Protein AF-A0A081GK63-F1 (afdb_monomer)

pLDDT: mean 85.55, std 17.87, range [35.06, 98.94]

Structure (mmCIF, N/CA/C/O backbone):
data_AF-A0A081GK63-F1
#
_entry.id   AF-A0A081GK63-F1
#
loop_
_atom_site.group_PDB
_atom_site.id
_atom_site.type_symbol
_atom_site.label_atom_id
_atom_site.label_alt_id
_atom_site.label_comp_id
_atom_site.label_asym_id
_atom_site.label_entity_id
_atom_site.label_seq_id
_atom_site.pdbx_PDB_ins_code
_atom_site.Cartn_x
_atom_site.Cartn_y
_atom_site.Cartn_z
_atom_site.occupancy
_atom_site.B_iso_or_equiv
_atom_site.auth_seq_id
_atom_site.auth_comp_id
_atom_site.auth_asym_id
_atom_site.auth_atom_id
_atom_site.pdbx_PDB_model_num
ATOM 1 N N . MET A 1 1 ? -15.561 28.271 18.226 1.00 40.22 1 MET A N 1
ATOM 2 C CA . MET A 1 1 ? -14.781 27.250 18.952 1.00 40.22 1 MET A CA 1
ATOM 3 C C . MET A 1 1 ? -15.696 26.062 19.181 1.00 40.22 1 MET A C 1
ATOM 5 O O . MET A 1 1 ? -16.569 26.149 20.031 1.00 40.22 1 MET A O 1
ATOM 9 N N . ALA A 1 2 ? -15.571 25.014 18.372 1.00 35.06 2 ALA A N 1
ATOM 10 C CA . ALA A 1 2 ? -16.157 23.717 18.682 1.00 35.06 2 ALA A CA 1
ATOM 11 C C . ALA A 1 2 ? -14.970 22.804 18.982 1.00 35.06 2 ALA A C 1
ATOM 13 O O . ALA A 1 2 ? -14.111 22.622 18.121 1.00 35.06 2 ALA A O 1
ATOM 14 N N . SER A 1 3 ? -14.876 22.350 20.231 1.00 42.03 3 SER A N 1
ATOM 15 C CA . SER A 1 3 ? -14.011 21.239 20.622 1.00 42.03 3 SER A CA 1
ATOM 16 C C . SER A 1 3 ? -14.274 20.102 19.638 1.00 42.03 3 SER A C 1
ATOM 18 O O . SER A 1 3 ? -15.411 19.641 19.545 1.00 42.03 3 SER A O 1
ATOM 20 N N . SER A 1 4 ? -13.284 19.706 18.832 1.00 50.66 4 SER A N 1
ATOM 21 C CA . SER A 1 4 ? -13.388 18.443 18.108 1.00 50.66 4 SER A CA 1
ATOM 22 C C . SER A 1 4 ? -13.304 17.358 19.173 1.00 50.66 4 SER A C 1
ATOM 24 O O . SER A 1 4 ? -12.206 17.032 19.632 1.00 50.66 4 SER A O 1
ATOM 26 N N . ASP A 1 5 ? -14.454 16.873 19.632 1.00 60.22 5 ASP A N 1
ATOM 27 C CA . ASP A 1 5 ? -14.549 15.787 20.602 1.00 60.22 5 ASP A CA 1
ATOM 28 C C . ASP A 1 5 ? -14.001 14.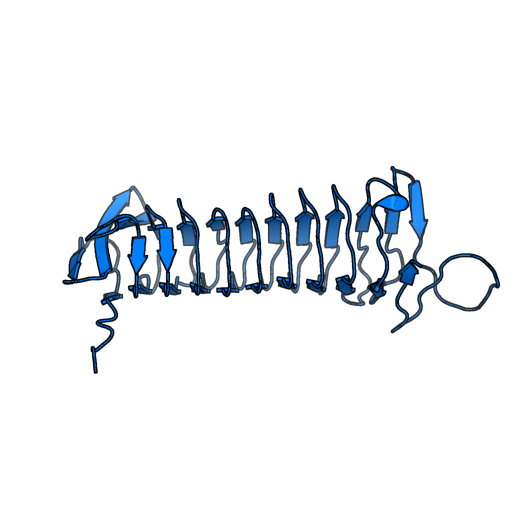510 19.957 1.00 60.22 5 ASP A C 1
ATOM 30 O O . ASP A 1 5 ? -14.730 13.682 19.416 1.00 60.22 5 ASP A O 1
ATOM 34 N N . THR A 1 6 ? -12.675 14.384 19.964 1.00 62.41 6 THR A N 1
ATOM 35 C CA . THR A 1 6 ? -11.974 13.210 19.468 1.00 62.41 6 THR A CA 1
ATOM 36 C C . THR A 1 6 ? -12.283 12.047 20.395 1.00 62.41 6 THR A C 1
ATOM 38 O O . THR A 1 6 ? -11.918 12.064 21.574 1.00 62.41 6 THR A O 1
ATOM 41 N N . LEU A 1 7 ? -12.914 11.008 19.861 1.00 66.88 7 LEU A N 1
ATOM 42 C CA . LEU A 1 7 ? -13.175 9.786 20.603 1.00 66.88 7 LEU A CA 1
ATOM 43 C C . LEU A 1 7 ? -11.871 8.996 20.731 1.00 66.88 7 LEU A C 1
ATOM 45 O O . LEU A 1 7 ? -11.428 8.382 19.768 1.00 66.88 7 LEU A O 1
ATOM 49 N N . SER A 1 8 ? -11.252 9.020 21.912 1.00 68.56 8 SER A N 1
ATOM 50 C CA . SER A 1 8 ? -10.076 8.194 22.213 1.00 68.56 8 SER A CA 1
ATOM 51 C C . SER A 1 8 ? -10.506 6.904 22.899 1.00 68.56 8 SER A C 1
ATOM 53 O O . SER A 1 8 ? -10.943 6.922 24.047 1.00 68.56 8 SER A O 1
ATOM 55 N N . ILE A 1 9 ? -10.382 5.786 22.192 1.00 71.69 9 ILE A N 1
ATOM 56 C CA . ILE A 1 9 ? -10.762 4.460 22.670 1.00 71.69 9 ILE A CA 1
ATOM 57 C C . ILE A 1 9 ? -9.495 3.661 22.901 1.00 71.69 9 ILE A C 1
ATOM 59 O O . ILE A 1 9 ? -8.726 3.399 21.975 1.00 71.69 9 ILE A O 1
ATOM 63 N N . PHE A 1 10 ? -9.318 3.242 24.147 1.00 66.38 10 PHE A N 1
ATOM 64 C CA . PHE A 1 10 ? -8.443 2.129 24.456 1.00 66.38 10 PHE A CA 1
ATOM 65 C C . PHE A 1 10 ? -9.271 0.851 24.367 1.00 66.38 10 PHE A C 1
ATOM 67 O O . PHE A 1 10 ? -10.216 0.665 25.140 1.00 66.38 10 PHE A O 1
ATOM 74 N N . VAL A 1 11 ? -8.956 0.011 23.387 1.00 66.19 11 VAL A N 1
ATOM 75 C CA . VAL A 1 11 ? -9.555 -1.314 23.275 1.00 66.19 11 VAL A CA 1
ATOM 76 C C . VAL A 1 11 ? -8.993 -2.143 24.436 1.00 66.19 11 VAL A C 1
ATOM 78 O O . VAL A 1 11 ? -7.775 -2.210 24.606 1.00 66.19 11 VAL A O 1
ATOM 81 N N . PRO A 1 12 ? -9.839 -2.709 25.311 1.00 62.78 12 PRO A N 1
ATOM 82 C CA . PRO A 1 12 ? -9.350 -3.411 26.484 1.00 62.78 12 PRO A CA 1
ATOM 83 C C . PRO A 1 12 ? -8.729 -4.747 26.065 1.00 62.78 12 PRO A C 1
ATOM 85 O O . PRO A 1 12 ? -9.073 -5.302 25.022 1.00 62.78 12 PRO A O 1
ATOM 88 N N . GLY A 1 13 ? -7.847 -5.283 26.910 1.00 58.56 13 GLY A N 1
ATOM 89 C CA . GLY A 1 13 ? -7.256 -6.603 26.696 1.00 58.56 13 GLY A CA 1
ATOM 90 C C . GLY A 1 13 ? -8.297 -7.721 26.566 1.00 58.56 13 GLY A C 1
ATOM 91 O O . GLY A 1 13 ? -9.486 -7.552 26.862 1.00 58.56 13 GLY A O 1
ATOM 92 N N . ILE A 1 14 ? -7.823 -8.888 26.130 1.00 56.53 14 ILE A N 1
ATOM 93 C CA . ILE A 1 14 ? -8.641 -10.079 25.879 1.00 56.53 14 ILE A CA 1
ATOM 94 C C . ILE A 1 14 ? -9.572 -10.355 27.079 1.00 56.53 14 ILE A C 1
ATOM 96 O O . ILE A 1 14 ? -9.112 -10.542 28.202 1.00 56.53 14 ILE A O 1
ATOM 100 N N . GLY A 1 15 ? -10.891 -10.387 26.834 1.00 49.50 15 GLY A N 1
ATOM 101 C CA . GLY A 1 15 ? -11.914 -10.704 27.845 1.00 49.50 15 GLY A CA 1
ATOM 102 C C . GLY A 1 15 ? -12.825 -9.551 28.289 1.00 49.50 15 GLY A C 1
ATOM 103 O O . GLY A 1 15 ? -13.663 -9.766 29.161 1.00 49.50 15 GLY A O 1
ATOM 104 N N . SER A 1 16 ? -12.717 -8.357 27.696 1.00 53.47 16 SER A N 1
ATOM 105 C CA . SER A 1 16 ? -13.562 -7.196 28.034 1.00 53.47 16 SER A CA 1
ATOM 106 C C . SER A 1 16 ? -14.306 -6.622 26.820 1.00 53.47 16 SER A C 1
ATOM 108 O O . SER A 1 16 ? -13.727 -6.434 25.750 1.00 53.47 16 SER A O 1
ATOM 110 N N . SER A 1 17 ? -15.595 -6.302 26.982 1.00 53.41 17 SER A N 1
ATOM 111 C CA . SER A 1 17 ? -16.394 -5.602 25.965 1.00 53.41 17 SER A CA 1
ATOM 112 C C . SER A 1 17 ? -16.516 -4.113 26.288 1.00 53.41 17 SER A C 1
ATOM 114 O O . SER A 1 17 ? -16.951 -3.772 27.388 1.00 53.41 17 SER A O 1
ATOM 116 N N . ILE A 1 18 ? -16.219 -3.227 25.335 1.00 61.41 18 ILE A N 1
ATOM 117 C CA . ILE A 1 18 ? -16.540 -1.796 25.450 1.00 61.41 18 ILE A CA 1
ATOM 118 C C . ILE A 1 18 ? -17.596 -1.437 24.410 1.00 61.41 18 ILE A C 1
ATOM 120 O O . ILE A 1 18 ? -17.472 -1.784 23.240 1.00 61.41 18 ILE A O 1
ATOM 124 N N . THR A 1 19 ? -18.632 -0.719 24.848 1.00 58.75 19 THR A N 1
ATOM 125 C CA . THR A 1 19 ? -19.486 0.083 23.968 1.00 58.75 19 THR A CA 1
ATOM 126 C C . THR A 1 19 ? -19.310 1.544 24.342 1.00 58.75 19 THR A C 1
ATOM 128 O O . THR A 1 19 ? -19.873 2.003 25.331 1.00 58.75 19 THR A O 1
ATOM 131 N N . GLN A 1 20 ? -18.508 2.274 23.570 1.00 62.00 20 GLN A N 1
ATOM 132 C CA . GLN A 1 20 ? -18.416 3.729 23.673 1.00 62.00 20 GLN A CA 1
ATOM 133 C C . GLN A 1 20 ? -19.193 4.357 22.522 1.00 62.00 20 GLN A C 1
ATOM 135 O O . GLN A 1 20 ? -19.106 3.903 21.383 1.00 62.00 20 GLN A O 1
ATOM 140 N N . THR A 1 21 ? -19.989 5.370 22.855 1.00 57.38 21 THR A N 1
ATOM 141 C CA . THR A 1 21 ? -20.793 6.162 21.922 1.00 57.38 21 THR A CA 1
ATOM 142 C C . THR A 1 21 ? -20.502 7.623 22.244 1.00 57.38 21 THR A C 1
ATOM 144 O O . THR A 1 21 ? -20.808 8.060 23.350 1.00 57.38 21 THR A O 1
ATOM 147 N N . THR A 1 22 ? -19.888 8.379 21.336 1.00 54.38 22 THR A N 1
ATOM 148 C CA . THR A 1 22 ? -19.729 9.835 21.522 1.00 54.38 22 THR A CA 1
ATOM 149 C C . THR A 1 22 ? -20.826 10.598 20.819 1.00 54.38 22 THR A C 1
ATOM 151 O O . THR A 1 22 ? -21.420 10.109 19.867 1.00 54.38 22 THR A O 1
ATOM 154 N N . THR A 1 23 ? -21.074 11.833 21.238 1.00 53.69 23 THR A N 1
ATOM 155 C CA . THR A 1 23 ? -22.107 12.718 20.683 1.00 53.69 23 THR A CA 1
ATOM 156 C C . THR A 1 23 ? -21.974 12.957 19.163 1.00 53.69 23 THR A C 1
ATOM 158 O O . THR A 1 23 ? -22.965 13.333 18.530 1.00 53.69 23 THR A O 1
ATOM 161 N N . SER A 1 24 ? -20.792 12.694 18.574 1.00 52.81 24 SER A N 1
ATOM 162 C CA . SER A 1 24 ? -20.455 12.924 17.157 1.00 52.81 24 SER A CA 1
ATOM 163 C C . SER A 1 24 ? -19.737 11.787 16.394 1.00 52.81 24 SER A C 1
ATOM 165 O O . SER A 1 24 ? -19.794 11.820 15.172 1.00 52.81 24 SER A O 1
ATOM 167 N N . GLY A 1 25 ? -19.071 10.802 17.018 1.00 57.69 25 GLY A N 1
ATOM 168 C CA . GLY A 1 25 ? -17.945 10.124 16.333 1.00 57.69 25 GLY A CA 1
ATOM 169 C C . GLY A 1 25 ? -18.141 8.678 15.874 1.00 57.69 25 GLY A C 1
ATOM 170 O O . GLY A 1 25 ? -17.989 8.379 14.693 1.00 57.69 25 GLY A O 1
ATOM 171 N N . ALA A 1 26 ? -18.462 7.752 16.779 1.00 64.06 26 ALA A N 1
ATOM 172 C CA . ALA A 1 26 ? -18.641 6.342 16.427 1.00 64.06 26 ALA A CA 1
ATOM 173 C C . ALA A 1 26 ? -19.264 5.528 17.563 1.00 64.06 26 ALA A C 1
ATOM 175 O O . ALA A 1 26 ? -19.123 5.887 18.733 1.00 64.06 26 ALA A O 1
ATOM 176 N N . LYS A 1 27 ? -19.893 4.401 17.219 1.00 73.31 27 LYS A N 1
ATOM 177 C CA . LYS A 1 27 ? -20.165 3.302 18.152 1.00 73.31 27 LYS A CA 1
ATOM 178 C C . LYS A 1 27 ? -19.105 2.228 17.958 1.00 73.31 27 LYS A C 1
ATOM 180 O O . LYS A 1 27 ? -18.970 1.709 16.854 1.00 73.31 27 LYS A O 1
ATOM 185 N N . VAL A 1 28 ? -18.404 1.859 19.025 1.00 75.44 28 VAL A N 1
ATOM 186 C CA . VAL A 1 28 ? -17.416 0.772 18.985 1.00 75.44 28 VAL A CA 1
ATOM 187 C C . VAL A 1 28 ? -17.909 -0.436 19.752 1.00 75.44 28 VAL A C 1
ATOM 189 O O . VAL A 1 28 ? -18.498 -0.280 20.813 1.00 75.44 28 VAL A O 1
ATOM 192 N N . THR A 1 29 ? -17.701 -1.629 19.206 1.00 73.31 29 THR A N 1
ATOM 193 C CA . THR A 1 29 ? -18.035 -2.901 19.852 1.00 73.31 29 THR A CA 1
ATOM 194 C C . THR A 1 29 ? -16.865 -3.859 19.735 1.00 73.31 29 THR A C 1
ATOM 196 O O . THR A 1 29 ? -16.352 -4.038 18.631 1.00 73.31 29 THR A O 1
ATOM 199 N N . THR A 1 30 ? -16.493 -4.508 20.836 1.00 73.44 30 THR A N 1
ATOM 200 C CA . THR A 1 30 ? -15.443 -5.531 20.866 1.00 73.44 30 THR A CA 1
ATOM 201 C C . THR A 1 30 ? -16.042 -6.905 21.169 1.00 73.44 30 THR A C 1
ATOM 203 O O . THR A 1 30 ? -16.858 -7.045 22.082 1.00 73.44 30 THR A O 1
ATOM 206 N N . VAL A 1 31 ? -15.674 -7.924 20.389 1.00 69.31 31 VAL A N 1
ATOM 207 C CA . VAL A 1 31 ? -16.145 -9.310 20.547 1.00 69.31 31 VAL A CA 1
ATOM 208 C C . VAL A 1 31 ? -14.963 -10.272 20.419 1.00 69.31 31 VAL A C 1
ATOM 210 O O . VAL A 1 31 ? -14.141 -10.149 19.510 1.00 69.31 31 VAL A O 1
ATOM 213 N N . LYS A 1 32 ? -14.881 -11.258 21.318 1.00 67.75 32 LYS A N 1
ATOM 214 C CA . LYS A 1 32 ? -13.921 -12.364 21.202 1.00 67.75 32 LYS A CA 1
ATOM 215 C C . LYS A 1 32 ? -14.391 -13.355 20.135 1.00 67.75 32 LYS A C 1
ATOM 217 O O . LYS A 1 32 ? -15.531 -13.812 20.193 1.00 67.75 32 LYS A O 1
ATOM 222 N N . ALA A 1 33 ? -13.492 -13.758 19.240 1.00 59.16 33 ALA A N 1
ATOM 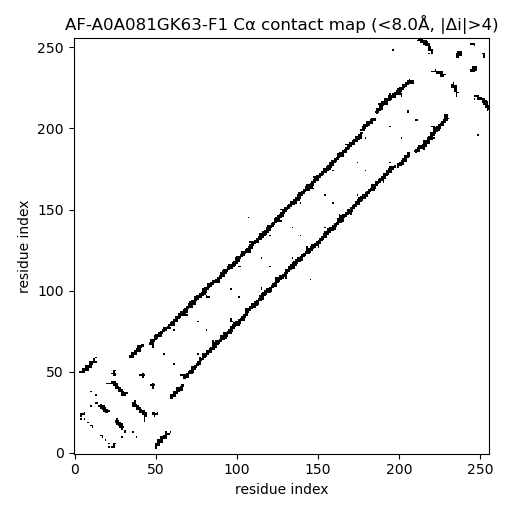223 C CA . ALA A 1 33 ? -13.657 -14.965 18.433 1.00 59.16 33 ALA A CA 1
ATOM 224 C C . ALA A 1 33 ? -12.331 -15.743 18.426 1.00 59.16 33 ALA A C 1
ATOM 226 O O . ALA A 1 33 ? -11.403 -15.376 17.713 1.00 59.16 33 ALA A O 1
ATOM 227 N N . GLY A 1 34 ? -12.227 -16.790 19.252 1.00 66.75 34 GLY A N 1
ATOM 228 C CA . GLY A 1 34 ? -10.959 -17.505 19.455 1.00 66.75 34 GLY A CA 1
ATOM 229 C C . GLY A 1 34 ? -9.909 -16.613 20.123 1.00 66.75 34 GLY A C 1
ATOM 230 O O . GLY A 1 34 ? -10.233 -15.926 21.092 1.00 66.75 34 GLY A O 1
ATOM 231 N N . ASP A 1 35 ? -8.690 -16.604 19.591 1.00 70.69 35 ASP A N 1
ATOM 232 C CA . ASP A 1 35 ? -7.564 -15.818 20.119 1.00 70.69 35 ASP A CA 1
ATOM 233 C C . ASP A 1 35 ? -7.485 -14.393 19.541 1.00 70.69 35 ASP A C 1
ATOM 235 O O . ASP A 1 35 ? -6.609 -13.623 19.918 1.00 70.69 35 ASP A O 1
ATOM 239 N N . VAL A 1 36 ? -8.437 -14.013 18.678 1.00 81.44 36 VAL A N 1
ATOM 240 C CA . VAL A 1 36 ? -8.468 -12.707 18.003 1.00 81.44 36 VAL A CA 1
ATOM 241 C C . VAL A 1 36 ? -9.494 -11.772 18.645 1.00 81.44 36 VAL A C 1
ATOM 243 O O . VAL A 1 36 ? -10.669 -12.127 18.841 1.00 81.44 36 VAL A O 1
ATOM 246 N N . LEU A 1 37 ? -9.075 -10.535 18.912 1.00 84.19 37 LEU A N 1
ATOM 247 C CA . LEU A 1 37 ? -9.952 -9.462 19.367 1.00 84.19 37 LEU A CA 1
ATOM 248 C C . LEU A 1 37 ? -10.599 -8.748 18.178 1.00 84.19 37 LEU A C 1
ATOM 250 O O . LEU A 1 37 ? -9.918 -8.108 17.384 1.00 84.19 37 LEU A O 1
ATOM 254 N N . ASN A 1 38 ? -11.925 -8.841 18.050 1.00 87.81 38 ASN A N 1
ATOM 255 C CA . ASN A 1 38 ? -12.644 -8.200 16.951 1.00 87.81 38 ASN A CA 1
ATOM 256 C C . ASN A 1 38 ? -13.243 -6.876 17.411 1.00 87.81 38 ASN A C 1
ATOM 258 O O . ASN A 1 38 ? -14.177 -6.880 18.213 1.00 87.81 38 ASN A O 1
ATOM 262 N N . THR A 1 39 ? -12.780 -5.767 16.850 1.00 89.25 39 THR A N 1
ATOM 263 C CA . THR A 1 39 ? -13.331 -4.433 17.073 1.00 89.25 39 THR A CA 1
ATOM 264 C C . THR A 1 39 ? -14.117 -3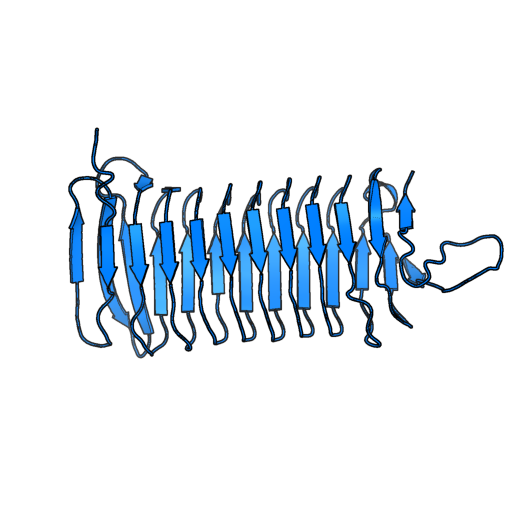.989 15.842 1.00 89.25 39 THR A C 1
ATOM 266 O O . THR A 1 39 ? -13.647 -4.055 14.710 1.00 89.25 39 THR A O 1
ATOM 269 N N . ARG A 1 40 ? -15.347 -3.515 16.029 1.00 89.44 40 ARG A N 1
ATOM 270 C CA . ARG A 1 40 ? -16.129 -2.877 14.961 1.00 89.44 40 ARG A CA 1
ATOM 271 C C . ARG A 1 40 ? -16.477 -1.460 15.352 1.00 89.44 40 ARG A C 1
ATOM 273 O O . ARG A 1 40 ? -16.932 -1.234 16.468 1.00 89.44 40 ARG A O 1
ATOM 280 N N . VAL A 1 41 ? -16.285 -0.538 14.419 1.00 89.38 41 VAL A N 1
ATOM 281 C CA . VAL A 1 41 ? -16.555 0.890 14.557 1.00 89.38 41 VAL A CA 1
ATOM 282 C C . VAL A 1 41 ? -17.661 1.246 13.570 1.00 89.38 41 VAL A C 1
ATOM 284 O O . VAL A 1 41 ? -17.529 0.991 12.376 1.00 89.38 41 VAL A O 1
ATOM 287 N N . PHE A 1 42 ? -18.761 1.803 14.062 1.00 86.69 42 PHE A N 1
ATOM 288 C CA . PHE A 1 42 ? -19.931 2.185 13.272 1.00 86.69 42 PHE A CA 1
ATOM 289 C C . PHE A 1 42 ? -20.146 3.699 13.330 1.00 86.69 42 PHE A C 1
ATOM 291 O O . PHE A 1 42 ? -19.881 4.294 14.378 1.00 86.69 42 PHE A O 1
ATOM 298 N N . PRO A 1 43 ? -20.686 4.328 12.273 1.00 82.44 43 PRO A N 1
ATOM 299 C CA . PRO A 1 43 ? -21.095 5.727 12.331 1.00 82.44 43 PRO A CA 1
ATOM 300 C C . PRO A 1 43 ? -22.191 5.908 13.392 1.00 82.44 43 PRO A C 1
ATOM 302 O O . PRO A 1 43 ? -23.136 5.123 13.461 1.00 82.44 43 PRO A O 1
ATOM 305 N N . ASN A 1 44 ? -22.069 6.935 14.241 1.00 66.12 44 ASN A N 1
ATOM 306 C CA . ASN A 1 44 ? -23.071 7.205 15.280 1.00 66.12 44 ASN A CA 1
ATOM 307 C C . ASN A 1 44 ? -24.220 8.111 14.784 1.00 66.12 44 ASN A C 1
ATOM 309 O O . ASN A 1 44 ? -25.344 8.020 15.276 1.00 66.12 44 ASN A O 1
ATOM 313 N N . ARG A 1 45 ? -23.958 8.982 13.796 1.00 62.50 45 ARG A N 1
ATOM 314 C CA . ARG A 1 45 ? -24.954 9.824 13.106 1.00 62.50 45 ARG A CA 1
ATOM 315 C C . ARG A 1 45 ? -24.540 10.034 11.645 1.00 62.50 45 ARG A C 1
ATOM 317 O O . ARG A 1 45 ? -23.402 10.395 11.382 1.00 62.50 45 ARG A O 1
ATOM 324 N N . GLY A 1 46 ? -25.465 9.852 10.701 1.00 67.12 46 GLY A N 1
ATOM 325 C CA . GLY A 1 46 ? -25.166 9.949 9.265 1.00 67.12 46 GLY A CA 1
ATOM 326 C C . GLY A 1 46 ? -24.511 8.680 8.704 1.00 67.12 46 GLY A C 1
ATOM 327 O O . GLY A 1 46 ? -24.824 7.581 9.154 1.00 67.12 46 GLY A O 1
ATOM 328 N N . ARG A 1 47 ? -23.642 8.833 7.692 1.00 70.38 47 ARG A N 1
ATOM 329 C CA . ARG A 1 47 ? -22.957 7.712 7.010 1.00 70.38 47 ARG A CA 1
ATOM 330 C C . ARG A 1 47 ? -21.470 7.568 7.356 1.00 70.38 47 ARG A C 1
ATOM 332 O O . ARG A 1 47 ? -20.889 6.547 7.003 1.00 70.38 47 ARG A O 1
ATOM 339 N N . SER A 1 48 ? -20.875 8.547 8.039 1.00 84.88 48 SER A N 1
ATOM 340 C CA . SER A 1 48 ? -19.422 8.626 8.226 1.00 84.88 48 SER A CA 1
ATOM 341 C C . SER A 1 48 ? -18.997 8.471 9.689 1.00 84.88 48 SER A C 1
ATOM 343 O O . SER A 1 48 ? -19.690 8.907 10.607 1.00 84.88 48 SER A O 1
ATOM 345 N N . ILE A 1 49 ? -17.855 7.823 9.887 1.00 88.62 49 ILE A N 1
ATOM 346 C CA . ILE A 1 49 ? -17.108 7.678 11.132 1.00 88.62 49 ILE A CA 1
ATOM 347 C C . ILE A 1 49 ? -16.083 8.810 11.155 1.00 88.62 49 ILE A C 1
ATOM 349 O O . ILE A 1 49 ? -15.216 8.869 10.282 1.00 88.62 49 ILE A O 1
ATOM 353 N N . GLU A 1 50 ? -16.171 9.707 12.135 1.00 87.75 50 GLU A N 1
ATOM 354 C CA . GLU A 1 50 ? -15.301 10.886 12.204 1.00 87.75 50 GLU A CA 1
ATOM 355 C C . GLU A 1 50 ? -14.585 10.994 13.555 1.00 87.75 50 GLU A C 1
ATOM 357 O O . GLU A 1 50 ? -15.149 10.664 14.599 1.00 87.75 50 GLU A O 1
ATOM 362 N N . ASP A 1 51 ? -13.338 11.474 13.523 1.00 86.31 51 ASP A N 1
ATOM 363 C CA . ASP A 1 51 ? -12.555 11.879 14.700 1.00 86.31 51 ASP A CA 1
ATOM 364 C C . ASP A 1 51 ? -12.373 10.765 15.754 1.00 86.31 51 ASP A C 1
ATOM 366 O O . ASP A 1 51 ? -12.526 10.979 16.962 1.00 86.31 51 ASP A O 1
ATOM 370 N N . VAL A 1 52 ? -12.020 9.555 15.303 1.00 86.81 52 VAL A N 1
ATOM 371 C CA . VAL A 1 52 ? -11.755 8.401 16.179 1.00 86.81 52 VAL A CA 1
ATOM 372 C C . VAL A 1 52 ? -10.258 8.161 16.316 1.00 86.81 52 VAL A C 1
ATOM 374 O O . VAL A 1 52 ? -9.548 7.999 15.328 1.00 86.81 52 VAL A O 1
ATOM 377 N N . LYS A 1 53 ? -9.783 8.055 17.555 1.00 90.00 53 LYS A N 1
ATOM 378 C CA . LYS A 1 53 ? -8.479 7.490 17.903 1.00 90.00 53 LYS A CA 1
ATOM 379 C C . LYS A 1 53 ? -8.701 6.136 18.557 1.00 90.00 53 LYS A C 1
ATOM 381 O O . LYS A 1 53 ? -9.304 6.061 19.623 1.00 90.00 53 LYS A O 1
ATOM 386 N N . LEU A 1 54 ? -8.208 5.079 17.935 1.00 90.19 54 LEU A N 1
ATOM 387 C CA . LEU A 1 54 ? -8.314 3.714 18.423 1.00 90.19 54 LEU A CA 1
ATOM 388 C C . LEU A 1 54 ? -6.910 3.175 18.673 1.00 90.19 54 LEU A C 1
ATOM 390 O O . LEU A 1 54 ? -6.053 3.232 17.791 1.00 90.19 54 LEU A O 1
ATOM 394 N N . LYS A 1 55 ? -6.680 2.676 19.887 1.00 90.94 55 LYS A N 1
ATOM 395 C CA . LYS A 1 55 ? -5.459 1.963 20.252 1.00 90.94 55 LYS A CA 1
ATOM 396 C C . LYS A 1 55 ? -5.810 0.551 20.707 1.00 90.94 55 LYS A C 1
ATOM 398 O O . LYS A 1 55 ? -6.603 0.401 21.640 1.00 90.94 55 LYS A O 1
ATOM 403 N N . GLU A 1 56 ? -5.216 -0.435 20.051 1.00 90.19 56 GLU A N 1
ATOM 404 C CA . GLU A 1 56 ? -5.345 -1.848 20.392 1.00 90.19 56 GLU A CA 1
ATOM 405 C C . GLU A 1 56 ? -4.639 -2.187 21.721 1.00 90.19 56 GLU A C 1
ATOM 407 O O . GLU A 1 56 ? -3.806 -1.404 22.209 1.00 90.19 56 GLU A O 1
ATOM 412 N N . PRO A 1 57 ? -4.960 -3.339 22.342 1.00 87.50 57 PRO A N 1
ATOM 413 C CA . PRO A 1 57 ? -4.265 -3.814 23.534 1.00 87.50 57 PRO A CA 1
ATOM 414 C C . PRO A 1 57 ? -2.775 -4.018 23.274 1.00 87.50 57 PRO A C 1
ATOM 416 O O . PRO A 1 57 ? -2.352 -4.168 22.138 1.00 87.50 57 PRO A O 1
ATOM 419 N N . SER A 1 58 ? -1.968 -4.101 24.332 1.00 88.75 58 SER A N 1
ATOM 420 C CA . SER A 1 58 ? -0.513 -4.265 24.202 1.00 88.75 58 SER A CA 1
ATOM 421 C C . SER A 1 58 ? -0.065 -5.551 23.501 1.00 88.75 58 SER A C 1
ATOM 423 O O . SER A 1 58 ? 1.083 -5.610 23.077 1.00 88.75 58 SER A O 1
ATOM 425 N N . SER A 1 59 ? -0.927 -6.565 23.434 1.00 89.31 59 SER A N 1
ATOM 426 C CA . SER A 1 59 ? -0.651 -7.848 22.792 1.00 89.31 59 SER A CA 1
ATOM 427 C C . SER A 1 59 ? -1.942 -8.563 22.381 1.00 89.31 59 SER A C 1
ATOM 429 O O . SER A 1 59 ? -3.033 -8.214 22.848 1.00 89.31 59 SER A O 1
ATOM 431 N N . GLY A 1 60 ? -1.786 -9.612 21.581 1.00 90.19 60 GLY A N 1
ATOM 432 C CA . GLY A 1 60 ? -2.830 -10.446 21.007 1.00 90.19 60 GLY A CA 1
ATOM 433 C C . GLY A 1 60 ? -3.281 -9.953 19.637 1.00 90.19 60 GLY A C 1
ATOM 434 O O . GLY A 1 60 ? -3.417 -8.751 19.414 1.00 90.19 60 GLY A O 1
ATOM 435 N N . ASP A 1 61 ? -3.572 -10.899 18.749 1.00 93.12 61 ASP A N 1
ATOM 436 C CA . ASP A 1 61 ? -4.044 -10.609 17.400 1.00 93.12 61 ASP A CA 1
ATOM 437 C C . ASP A 1 61 ? -5.347 -9.801 17.410 1.00 93.12 61 ASP A C 1
ATOM 439 O O . ASP A 1 61 ? -6.278 -10.060 18.189 1.00 93.12 61 ASP A O 1
ATOM 443 N N . THR A 1 62 ? -5.458 -8.850 16.484 1.00 93.81 62 THR A N 1
ATOM 444 C CA . THR A 1 62 ? -6.620 -7.960 16.396 1.00 93.81 62 THR A CA 1
ATOM 445 C C . THR A 1 62 ? -7.244 -7.946 15.010 1.00 93.81 62 THR A C 1
ATOM 447 O O . THR A 1 62 ? -6.608 -8.173 13.979 1.00 93.81 62 THR A O 1
ATOM 450 N N . ARG A 1 63 ? -8.547 -7.672 14.974 1.00 94.94 63 ARG A N 1
ATOM 451 C CA . ARG A 1 63 ? -9.290 -7.406 13.749 1.00 94.94 63 ARG A CA 1
ATOM 452 C C . ARG A 1 63 ? -10.209 -6.220 13.959 1.00 94.94 63 ARG A C 1
ATOM 454 O O . ARG A 1 63 ? -11.231 -6.344 14.628 1.00 94.94 63 ARG A O 1
ATOM 461 N N . THR A 1 64 ? -9.908 -5.118 13.295 1.00 95.12 64 THR A N 1
ATOM 462 C CA . THR A 1 64 ? -10.641 -3.867 13.435 1.00 95.12 64 THR A CA 1
ATOM 463 C C . THR A 1 64 ? -11.301 -3.462 12.129 1.00 95.12 64 THR A C 1
ATOM 465 O O . THR A 1 64 ? -10.658 -3.329 11.093 1.00 95.12 64 THR A O 1
ATOM 468 N N . THR A 1 65 ? -12.621 -3.277 12.159 1.00 95.62 65 THR A N 1
ATOM 469 C CA . THR A 1 65 ? -13.420 -2.902 10.986 1.00 95.62 65 THR A CA 1
ATOM 470 C C . THR A 1 65 ? -14.141 -1.580 11.211 1.00 95.62 65 THR A C 1
ATOM 472 O O . THR A 1 65 ? -15.031 -1.484 12.058 1.00 95.62 65 THR A O 1
ATOM 475 N N . PHE A 1 66 ? -13.818 -0.584 10.394 1.00 94.69 66 PHE A N 1
ATOM 476 C CA . PHE A 1 66 ? -14.535 0.680 10.276 1.00 94.69 66 PHE A CA 1
ATOM 477 C C . PHE A 1 66 ? -15.638 0.529 9.225 1.00 94.69 66 PHE A C 1
ATOM 479 O O . PHE A 1 66 ? -15.377 0.452 8.026 1.00 94.69 66 PHE A O 1
ATOM 486 N N . SER A 1 67 ? -16.878 0.415 9.701 1.00 93.62 67 SER A N 1
ATOM 487 C CA . SER A 1 67 ? -18.063 0.052 8.916 1.00 93.62 67 SER A CA 1
ATOM 488 C C . SER A 1 67 ? -18.773 1.289 8.347 1.00 93.62 67 SER A C 1
ATOM 490 O O . SER A 1 67 ? -19.904 1.592 8.732 1.00 93.62 67 SER A O 1
ATOM 492 N N . GLY A 1 68 ? -18.089 2.030 7.474 1.00 92.19 68 GLY A N 1
ATOM 493 C CA . GLY A 1 68 ? -18.589 3.241 6.816 1.00 92.19 68 GLY A CA 1
ATOM 494 C C . GLY A 1 68 ? -17.462 4.143 6.312 1.00 92.19 68 GLY A C 1
ATOM 495 O O . GLY A 1 68 ? -16.282 3.858 6.543 1.00 92.19 68 GLY A O 1
ATOM 496 N N . ASP A 1 69 ? -17.830 5.243 5.653 1.00 93.56 69 ASP A N 1
ATOM 497 C CA . ASP A 1 69 ? -16.866 6.275 5.251 1.00 93.56 69 ASP A CA 1
ATOM 498 C C . ASP A 1 69 ? -16.135 6.785 6.493 1.00 93.56 69 ASP A C 1
ATOM 500 O O . ASP A 1 69 ? -16.757 7.051 7.516 1.00 93.56 69 ASP A O 1
ATOM 504 N N . SER A 1 70 ? -14.819 6.904 6.436 1.00 94.44 70 SER A N 1
ATOM 505 C CA . SER A 1 70 ? -13.969 7.146 7.596 1.00 94.44 70 SER A CA 1
ATOM 506 C C . SER A 1 70 ? -13.131 8.397 7.400 1.00 94.44 70 SER A C 1
ATOM 508 O O . SER A 1 70 ? -12.448 8.548 6.388 1.00 94.44 70 SER A O 1
ATOM 510 N N . LYS A 1 71 ? -13.154 9.305 8.375 1.00 93.81 71 LYS A N 1
ATOM 511 C CA . LYS A 1 71 ? -12.462 10.590 8.286 1.00 93.81 71 LYS A CA 1
ATOM 512 C C . LYS A 1 71 ? -11.785 10.962 9.597 1.00 93.81 71 LYS A C 1
ATOM 514 O O . LYS A 1 71 ? -12.407 10.904 10.648 1.00 93.81 71 LYS A O 1
ATOM 519 N N . ASN A 1 72 ? -10.535 11.419 9.533 1.00 93.62 72 ASN A N 1
ATOM 520 C CA . ASN A 1 72 ? -9.764 11.816 10.721 1.00 93.62 72 ASN A CA 1
ATOM 521 C C . ASN A 1 72 ? -9.609 10.657 11.723 1.00 93.62 72 ASN A C 1
ATOM 523 O O . ASN A 1 72 ? -9.851 10.811 12.922 1.00 93.62 72 ASN A O 1
ATOM 527 N N . ILE A 1 73 ? -9.234 9.479 11.225 1.00 93.81 73 ILE A N 1
ATOM 528 C CA . ILE A 1 73 ? -9.032 8.300 12.068 1.00 93.81 73 ILE A CA 1
ATOM 529 C C . ILE A 1 73 ? -7.560 8.169 12.430 1.00 93.81 73 ILE A C 1
ATOM 531 O O . ILE A 1 73 ? -6.694 8.231 11.562 1.00 93.81 73 ILE A O 1
ATOM 535 N N . THR A 1 74 ? -7.268 7.927 13.703 1.00 96.00 74 THR A N 1
ATOM 536 C CA . THR A 1 74 ? -5.982 7.378 14.136 1.00 96.00 74 THR A CA 1
ATOM 537 C C . THR A 1 74 ? -6.189 5.943 14.590 1.00 96.00 74 THR A C 1
ATOM 539 O O . THR A 1 74 ? -6.984 5.700 15.495 1.00 96.00 74 THR A O 1
ATOM 542 N N . TYR A 1 75 ? -5.468 5.006 13.993 1.00 97.12 75 TYR A N 1
ATOM 543 C CA . TYR A 1 75 ? -5.417 3.614 14.418 1.00 97.12 75 TYR A CA 1
ATOM 544 C C . TYR A 1 75 ? -3.991 3.269 14.843 1.00 97.12 75 TYR A C 1
ATOM 546 O O . TYR A 1 75 ? -3.050 3.515 14.087 1.00 97.12 75 TYR A O 1
ATOM 554 N N . THR A 1 76 ? -3.850 2.686 16.029 1.00 97.25 76 THR A N 1
ATOM 555 C CA . THR A 1 76 ? -2.583 2.173 16.555 1.00 97.25 76 THR A CA 1
ATOM 556 C C . THR A 1 76 ? -2.788 0.726 16.990 1.00 97.25 76 THR A C 1
ATOM 558 O O . THR A 1 76 ? -3.456 0.489 17.997 1.00 97.25 76 THR A O 1
ATOM 561 N N . GLY A 1 77 ? -2.229 -0.2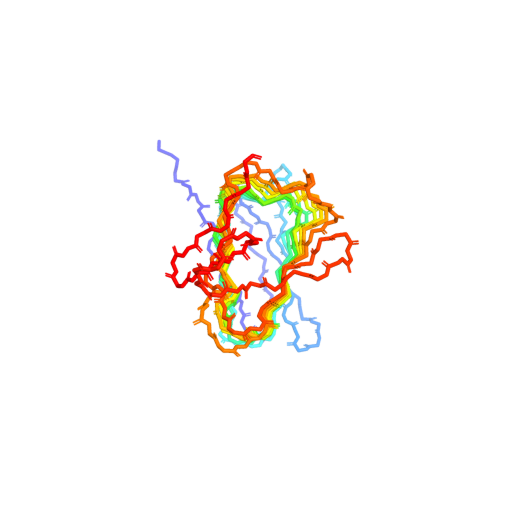15 16.237 1.00 96.31 77 GLY A N 1
ATOM 562 C CA . GLY A 1 77 ? -2.194 -1.632 16.577 1.00 96.31 77 GLY A CA 1
ATOM 563 C C . GLY A 1 77 ? -1.085 -1.967 17.576 1.00 96.31 77 GLY A C 1
ATOM 564 O O . GLY A 1 77 ? -0.556 -1.085 18.268 1.00 96.31 77 GLY A O 1
ATOM 565 N N . ASN A 1 78 ? -0.773 -3.255 17.680 1.00 95.31 78 ASN A N 1
ATOM 566 C CA . ASN A 1 78 ? 0.216 -3.801 18.605 1.00 95.31 78 ASN A CA 1
ATOM 567 C C . ASN A 1 78 ? 1.323 -4.567 17.863 1.00 95.31 78 ASN A C 1
ATOM 569 O O . ASN A 1 78 ? 1.500 -4.378 16.670 1.00 95.31 78 ASN A O 1
ATOM 573 N N . ALA A 1 79 ? 2.142 -5.339 18.579 1.00 96.62 79 ALA A N 1
ATOM 574 C CA . ALA A 1 79 ? 3.273 -6.060 17.985 1.00 96.62 79 ALA A CA 1
ATOM 575 C C . ALA A 1 79 ? 2.925 -7.486 17.508 1.00 96.62 79 ALA A C 1
ATOM 577 O O . ALA A 1 79 ? 3.829 -8.243 17.159 1.00 96.62 79 ALA A O 1
ATOM 578 N N . ASP A 1 80 ? 1.644 -7.853 17.553 1.00 95.81 80 ASP A N 1
ATOM 579 C CA . ASP A 1 80 ? 1.110 -9.123 17.064 1.00 95.81 80 ASP A CA 1
ATOM 580 C C . ASP A 1 80 ? 0.331 -8.894 15.761 1.00 95.81 80 ASP A C 1
ATOM 582 O O . ASP A 1 80 ? 0.297 -7.790 15.232 1.00 95.81 80 ASP A O 1
ATOM 586 N N . LYS A 1 81 ? -0.330 -9.919 15.218 1.00 97.06 81 LYS A N 1
ATOM 587 C CA . LYS A 1 81 ? -0.991 -9.792 13.918 1.00 97.06 81 LYS A CA 1
ATOM 588 C C . LYS A 1 81 ? -2.261 -8.942 13.995 1.00 97.06 81 LYS A C 1
ATOM 590 O O . LYS A 1 81 ? -3.265 -9.334 14.594 1.00 97.06 81 LYS A O 1
ATOM 595 N N . ASN A 1 82 ? -2.279 -7.826 13.276 1.00 97.56 82 ASN A N 1
ATOM 596 C CA . ASN A 1 82 ? -3.417 -6.919 13.190 1.00 97.56 82 ASN A CA 1
ATOM 597 C C . ASN A 1 82 ? -4.048 -6.945 11.798 1.00 97.56 82 ASN A C 1
ATOM 599 O O . ASN A 1 82 ? -3.385 -6.887 10.768 1.00 97.56 82 ASN A O 1
ATOM 603 N N . THR A 1 83 ? -5.377 -6.973 11.742 1.00 98.00 83 THR A N 1
ATOM 604 C CA . THR A 1 83 ? -6.137 -6.745 10.509 1.00 98.00 83 THR A CA 1
ATOM 605 C C . THR A 1 83 ? -6.971 -5.483 10.643 1.00 98.00 83 THR A C 1
ATOM 607 O O . THR A 1 83 ? -7.842 -5.416 11.504 1.00 98.00 83 THR A O 1
ATOM 610 N N . VAL A 1 84 ? -6.784 -4.514 9.751 1.00 98.38 84 VAL A N 1
ATOM 611 C CA . VAL A 1 84 ? -7.570 -3.276 9.700 1.00 98.38 84 VAL A CA 1
ATOM 612 C C . VAL A 1 84 ? -8.364 -3.228 8.404 1.00 98.38 84 VAL A C 1
ATOM 614 O O . VAL A 1 84 ? -7.842 -3.479 7.321 1.00 98.38 84 VAL A O 1
ATOM 617 N N . THR A 1 85 ? -9.655 -2.921 8.496 1.00 98.56 85 THR A N 1
ATOM 618 C CA . THR A 1 85 ? -10.544 -2.837 7.335 1.00 98.56 85 THR A CA 1
ATOM 619 C C . THR A 1 85 ? -11.359 -1.552 7.353 1.00 98.56 85 THR A C 1
ATOM 621 O O . THR A 1 85 ? -12.092 -1.305 8.310 1.00 98.56 85 THR A O 1
ATOM 624 N N . PHE A 1 86 ? -11.290 -0.775 6.273 1.00 97.88 86 PHE A N 1
ATOM 625 C CA . PHE A 1 86 ? -12.152 0.379 6.013 1.00 97.88 86 PHE A CA 1
ATOM 626 C C . PHE A 1 86 ? -13.141 0.030 4.902 1.00 97.88 86 PHE A C 1
ATOM 628 O O . PHE A 1 86 ? -12.755 -0.130 3.746 1.00 97.88 86 PHE A O 1
ATOM 635 N N . THR A 1 87 ? -14.421 -0.126 5.247 1.00 96.50 87 THR A N 1
ATOM 636 C CA . THR A 1 87 ? -15.435 -0.608 4.290 1.00 96.50 87 THR A CA 1
ATOM 637 C C . THR A 1 87 ? -16.037 0.487 3.416 1.00 96.50 87 THR A C 1
ATOM 639 O O . THR A 1 87 ? -16.763 0.157 2.484 1.00 96.50 87 THR A O 1
ATOM 642 N N . GLY A 1 88 ? -15.791 1.760 3.729 1.00 95.94 88 GLY A N 1
ATOM 643 C CA . GLY A 1 88 ? -16.130 2.914 2.892 1.00 95.94 88 GLY A CA 1
ATOM 644 C C . GLY A 1 88 ? -14.885 3.733 2.563 1.00 95.94 88 GLY A C 1
ATOM 645 O O . GLY A 1 88 ? -13.765 3.288 2.838 1.00 95.94 88 GLY A O 1
ATOM 646 N N . ASP A 1 89 ? -15.088 4.926 2.010 1.00 96.81 89 ASP A N 1
ATOM 647 C CA . ASP A 1 89 ? -13.985 5.810 1.629 1.00 96.81 89 ASP A CA 1
ATOM 648 C C . ASP A 1 89 ? -13.257 6.325 2.869 1.00 96.81 89 ASP A C 1
ATOM 650 O O . ASP A 1 89 ? -13.864 6.724 3.863 1.00 96.81 89 ASP A O 1
ATOM 654 N N . ALA A 1 90 ? -11.935 6.349 2.805 1.00 97.31 90 ALA A N 1
ATOM 655 C CA . ALA A 1 90 ? -11.045 6.687 3.898 1.00 97.31 90 ALA A CA 1
ATOM 656 C C . ALA A 1 90 ? -10.302 7.997 3.617 1.00 97.31 90 ALA A C 1
ATOM 658 O O . ALA A 1 90 ? -9.633 8.172 2.598 1.00 97.31 90 ALA A O 1
ATOM 659 N N . LYS A 1 91 ? -10.372 8.947 4.549 1.00 97.88 91 LYS A N 1
ATOM 660 C CA . LYS A 1 91 ? -9.737 10.256 4.400 1.00 97.88 91 LYS A CA 1
ATOM 661 C C . LYS A 1 91 ? -9.038 10.709 5.668 1.00 97.88 91 LYS A C 1
ATOM 663 O O . LYS A 1 91 ? -9.612 10.669 6.751 1.00 97.88 91 LYS A O 1
ATOM 668 N N . ASN A 1 92 ? -7.844 11.274 5.516 1.00 97.81 92 ASN A N 1
ATOM 669 C CA . ASN A 1 92 ? -7.078 11.809 6.639 1.00 97.81 92 ASN A CA 1
ATOM 670 C C . ASN A 1 92 ? -6.863 10.757 7.738 1.00 97.81 92 ASN A C 1
ATOM 672 O O . ASN A 1 92 ? -7.189 10.982 8.905 1.00 97.81 92 ASN A O 1
ATOM 676 N N . LEU A 1 93 ? -6.394 9.573 7.339 1.00 98.19 93 LEU A N 1
ATOM 677 C CA . LEU A 1 93 ? -6.063 8.506 8.269 1.00 98.19 93 LEU A CA 1
ATOM 678 C C . LEU A 1 93 ? -4.613 8.625 8.742 1.00 98.19 93 LEU A C 1
ATOM 680 O O . LEU A 1 93 ? -3.718 9.003 7.990 1.00 98.19 93 LEU A O 1
ATOM 684 N N . THR A 1 94 ? -4.377 8.227 9.984 1.00 98.56 94 THR A N 1
ATOM 685 C CA . THR A 1 94 ? -3.063 7.849 10.504 1.00 98.56 94 THR A CA 1
ATOM 686 C C . THR A 1 94 ? -3.173 6.420 11.012 1.00 98.56 94 THR A C 1
ATOM 688 O O . THR A 1 94 ? -3.755 6.191 12.069 1.00 98.56 94 THR A O 1
ATOM 691 N N . VAL A 1 95 ? -2.658 5.454 10.258 1.00 98.69 95 VAL A N 1
ATOM 692 C CA . VAL A 1 95 ? -2.708 4.029 10.613 1.00 98.69 95 VAL A CA 1
ATOM 693 C C . VAL A 1 95 ? -1.295 3.550 10.909 1.00 98.69 95 VAL A C 1
ATOM 695 O O . VAL A 1 95 ? -0.394 3.759 10.102 1.00 98.69 95 VAL A O 1
ATOM 698 N N . LYS A 1 96 ? -1.105 2.922 12.066 1.00 98.62 96 LYS A N 1
ATOM 699 C CA . LYS A 1 96 ? 0.111 2.196 12.435 1.00 98.62 96 LYS A CA 1
ATOM 700 C C . LYS A 1 96 ? -0.313 0.824 12.927 1.00 98.62 96 LYS A C 1
ATOM 702 O O . LYS A 1 96 ? -0.944 0.775 13.981 1.00 98.62 96 LYS A O 1
ATOM 707 N N . THR A 1 97 ? -0.062 -0.244 12.179 1.00 98.19 97 THR A N 1
ATOM 708 C CA . THR A 1 97 ? -0.472 -1.587 12.622 1.00 98.19 97 THR A CA 1
ATOM 709 C C . THR A 1 97 ? 0.517 -2.154 13.629 1.00 98.19 97 THR A C 1
ATOM 711 O O . THR A 1 97 ? 0.066 -2.517 14.706 1.00 98.19 97 THR A O 1
ATOM 714 N N . GLY A 1 98 ? 1.822 -1.975 13.424 1.00 97.69 98 GLY A N 1
ATOM 715 C CA . GLY A 1 98 ? 2.816 -2.170 14.475 1.00 97.69 98 GLY A CA 1
ATOM 716 C C . GLY A 1 98 ? 3.899 -3.130 14.030 1.00 97.69 98 GLY A C 1
ATOM 717 O O . GLY A 1 98 ? 4.623 -2.812 13.105 1.00 97.69 98 GLY A O 1
ATOM 718 N N . ALA A 1 99 ? 4.094 -4.224 14.750 1.00 97.44 99 ALA A N 1
ATOM 719 C CA . ALA A 1 99 ? 4.931 -5.321 14.275 1.00 97.44 99 ALA A CA 1
ATOM 720 C C . ALA A 1 99 ? 4.045 -6.558 14.104 1.00 97.44 99 ALA A C 1
ATOM 722 O O . ALA A 1 99 ? 2.942 -6.584 14.639 1.00 97.44 99 ALA A O 1
ATOM 723 N N . GLY A 1 100 ? 4.554 -7.585 13.432 1.00 98.25 100 GLY A N 1
ATOM 724 C CA . GLY A 1 100 ? 3.795 -8.780 13.090 1.00 98.25 100 GLY A CA 1
ATOM 725 C C . GLY A 1 100 ? 3.257 -8.723 11.662 1.00 98.25 100 GLY A C 1
ATOM 726 O O . GLY A 1 100 ? 3.344 -7.711 10.981 1.00 98.25 100 GLY A O 1
ATOM 727 N N . ASN A 1 101 ? 2.724 -9.850 11.192 1.00 98.56 101 ASN A N 1
ATOM 728 C CA . ASN A 1 101 ? 2.278 -9.996 9.805 1.00 98.56 101 ASN A CA 1
ATOM 729 C C . ASN A 1 101 ? 0.896 -9.357 9.627 1.00 98.56 101 ASN A C 1
ATOM 731 O O . ASN A 1 101 ? -0.136 -10.037 9.739 1.00 98.56 101 ASN A O 1
ATOM 735 N N . ASP A 1 102 ? 0.877 -8.046 9.404 1.00 98.81 102 ASP A N 1
ATOM 736 C CA . ASP A 1 102 ? -0.332 -7.237 9.426 1.00 98.81 102 ASP A CA 1
ATOM 737 C C . ASP A 1 102 ? -1.088 -7.238 8.091 1.00 98.81 102 ASP A C 1
ATOM 739 O O . ASP A 1 102 ? -0.595 -7.599 7.020 1.00 98.81 102 ASP A O 1
ATOM 743 N N . ARG A 1 103 ? -2.358 -6.832 8.144 1.00 98.81 103 ARG A N 1
ATOM 744 C CA . ARG A 1 103 ? -3.216 -6.727 6.965 1.00 98.81 103 ARG A CA 1
ATOM 745 C C . ARG A 1 103 ? -4.042 -5.452 6.957 1.00 98.81 103 ARG A C 1
ATOM 747 O O . ARG A 1 103 ? -4.835 -5.219 7.867 1.00 98.81 103 ARG A O 1
ATOM 754 N N . LEU A 1 104 ? -3.972 -4.699 5.863 1.00 98.81 104 LEU A N 1
ATOM 755 C CA . LEU A 1 104 ? -4.860 -3.581 5.561 1.00 98.81 104 LEU A CA 1
ATOM 756 C C . LEU A 1 104 ? -5.770 -3.906 4.370 1.00 98.81 104 LEU A C 1
ATOM 758 O O . LEU A 1 104 ? -5.320 -4.338 3.313 1.00 98.81 104 LEU A O 1
ATOM 762 N N . ILE A 1 105 ? -7.064 -3.637 4.521 1.00 98.75 105 ILE A N 1
ATOM 763 C CA . ILE A 1 105 ? -8.018 -3.587 3.410 1.00 98.75 105 ILE A CA 1
ATOM 764 C C . ILE A 1 105 ? -8.736 -2.242 3.465 1.00 98.75 105 ILE A C 1
ATOM 766 O O . ILE A 1 105 ? -9.324 -1.892 4.489 1.00 98.75 105 ILE A O 1
ATOM 770 N N . ALA A 1 106 ? -8.740 -1.498 2.369 1.00 98.25 106 ALA A N 1
ATOM 771 C CA . ALA A 1 106 ? -9.487 -0.253 2.267 1.00 98.25 106 ALA A CA 1
ATOM 772 C C . ALA A 1 106 ? -10.115 -0.103 0.880 1.00 98.25 106 ALA A C 1
ATOM 774 O O . ALA A 1 106 ? -9.639 -0.687 -0.089 1.00 98.25 106 ALA A O 1
ATOM 775 N N . ASN A 1 107 ? -11.169 0.706 0.778 1.00 97.31 107 ASN A N 1
ATOM 776 C CA . ASN A 1 107 ? -11.589 1.248 -0.515 1.00 97.31 107 ASN A CA 1
ATOM 777 C C . ASN A 1 107 ? -10.653 2.408 -0.887 1.00 97.31 107 ASN A C 1
ATOM 779 O O . ASN A 1 107 ? -9.431 2.280 -0.776 1.00 97.31 107 ASN A O 1
ATOM 783 N N . ASP A 1 108 ? -11.206 3.544 -1.291 1.00 98.56 108 ASP A N 1
ATOM 784 C CA . ASP A 1 108 ? -10.423 4.705 -1.677 1.00 98.56 108 ASP A CA 1
ATOM 785 C C . ASP A 1 108 ? -9.810 5.372 -0.442 1.00 98.56 108 ASP A C 1
ATOM 787 O O . ASP A 1 108 ? -10.484 5.626 0.556 1.00 98.56 108 ASP A O 1
ATOM 791 N N . ILE A 1 109 ? -8.518 5.679 -0.510 1.00 98.75 109 ILE A N 1
ATOM 792 C CA . ILE A 1 109 ? -7.749 6.353 0.530 1.00 98.75 109 ILE A CA 1
ATOM 793 C C . ILE A 1 109 ? -7.289 7.714 0.016 1.00 98.75 109 ILE A C 1
ATOM 795 O O . ILE A 1 109 ? -6.670 7.840 -1.042 1.00 98.75 109 ILE A O 1
ATOM 799 N N . SER A 1 110 ? -7.517 8.762 0.811 1.00 98.75 110 SER A N 1
ATOM 800 C CA . SER A 1 110 ? -6.997 10.095 0.513 1.00 98.75 110 SER A CA 1
ATOM 801 C C . SER A 1 110 ? -6.363 10.800 1.709 1.00 98.75 110 SER A C 1
ATOM 803 O O . SER A 1 110 ? -6.848 10.701 2.837 1.00 98.75 110 SER A O 1
ATOM 805 N N . LYS A 1 111 ? -5.299 11.577 1.464 1.00 98.69 111 LYS A N 1
ATOM 806 C CA . LYS A 1 111 ? -4.630 12.421 2.475 1.00 98.69 111 LYS A CA 1
ATOM 807 C C . LYS A 1 111 ? -4.186 11.654 3.725 1.00 98.69 111 LYS A C 1
ATOM 809 O O . LYS A 1 111 ? -4.341 12.169 4.825 1.00 98.69 111 LYS A O 1
ATOM 814 N N . SER A 1 112 ? -3.733 10.416 3.573 1.00 98.81 112 SER A N 1
ATOM 815 C CA . SER A 1 112 ? -3.512 9.502 4.699 1.00 98.81 112 SER A CA 1
ATOM 816 C C . SER A 1 112 ? -2.057 9.067 4.820 1.00 98.81 112 SER A C 1
ATOM 818 O O . SER A 1 112 ? -1.337 9.024 3.829 1.00 98.81 112 SER A O 1
ATOM 820 N N . THR A 1 113 ? -1.651 8.697 6.031 1.00 98.81 113 THR A N 1
ATOM 821 C CA . THR A 1 113 ? -0.349 8.089 6.322 1.00 98.81 113 THR A CA 1
ATOM 822 C C . THR A 1 113 ? -0.574 6.726 6.957 1.00 98.81 113 THR A C 1
ATOM 824 O O . THR A 1 113 ? -1.252 6.617 7.981 1.00 98.81 113 THR A O 1
ATOM 827 N N . ILE A 1 114 ? -0.009 5.692 6.349 1.00 98.88 114 ILE A N 1
ATOM 828 C CA . ILE A 1 114 ? -0.191 4.295 6.731 1.00 98.88 114 ILE A CA 1
ATOM 829 C C . ILE A 1 114 ? 1.190 3.673 6.905 1.00 98.88 114 ILE A C 1
ATOM 831 O O . ILE A 1 114 ? 2.030 3.775 6.017 1.00 98.88 114 ILE A O 1
ATOM 835 N N . SER A 1 115 ? 1.413 3.042 8.050 1.00 98.69 115 SER A N 1
ATOM 836 C CA . SER A 1 115 ? 2.613 2.277 8.372 1.00 98.69 115 SER A CA 1
ATOM 837 C C . SER A 1 115 ? 2.178 0.883 8.799 1.00 98.69 115 SER A C 1
ATOM 839 O O . SER A 1 115 ? 1.415 0.771 9.763 1.00 98.69 115 SER A O 1
ATOM 841 N N . LEU A 1 116 ? 2.642 -0.146 8.094 1.00 98.69 116 LEU A N 1
ATOM 842 C CA . LEU A 1 116 ? 2.375 -1.531 8.476 1.00 98.69 116 LEU A CA 1
ATOM 843 C C . LEU A 1 116 ? 3.411 -2.017 9.509 1.00 98.69 116 LEU A C 1
ATOM 845 O O . LEU A 1 116 ? 3.050 -2.586 10.525 1.00 98.69 116 LEU A O 1
ATOM 849 N N . GLY A 1 117 ? 4.657 -1.567 9.366 1.00 98.31 117 GLY A N 1
ATOM 850 C CA . GLY A 1 117 ? 5.772 -1.875 10.259 1.00 98.31 117 GLY A CA 1
ATOM 851 C C . GLY A 1 117 ? 6.379 -3.258 9.999 1.00 98.31 117 GLY A C 1
ATOM 852 O O . GLY A 1 117 ? 6.220 -3.829 8.934 1.00 98.31 117 GLY A O 1
ATOM 853 N N . SER A 1 118 ? 7.178 -3.786 10.922 1.00 98.25 118 SER A N 1
ATOM 854 C CA . SER A 1 118 ? 7.943 -5.014 10.646 1.00 98.25 118 SER A CA 1
ATOM 855 C C . SER A 1 118 ? 7.061 -6.268 10.637 1.00 98.25 118 SER A C 1
ATOM 857 O O . SER A 1 118 ? 6.323 -6.473 11.595 1.00 98.25 118 SER A O 1
ATOM 859 N N . GLY A 1 119 ? 7.250 -7.163 9.678 1.00 98.62 119 GLY A N 1
ATOM 860 C CA . GLY A 1 119 ? 6.521 -8.415 9.482 1.00 98.62 119 GLY A CA 1
ATOM 861 C C . GLY A 1 119 ? 6.184 -8.592 8.003 1.00 98.62 119 GLY A C 1
ATOM 862 O O . GLY A 1 119 ? 6.359 -7.663 7.228 1.00 98.62 119 GLY A O 1
ATOM 863 N N . ASP A 1 120 ? 5.690 -9.766 7.612 1.00 98.81 120 ASP A N 1
ATOM 864 C CA . ASP A 1 120 ? 5.215 -9.976 6.236 1.00 98.81 120 ASP A CA 1
ATOM 865 C C . ASP A 1 120 ? 3.795 -9.406 6.121 1.00 98.81 120 ASP A C 1
ATOM 867 O O . ASP A 1 120 ? 2.817 -10.031 6.565 1.00 98.81 120 ASP A O 1
ATOM 871 N N . ASN A 1 121 ? 3.669 -8.183 5.610 1.00 98.88 121 ASN A N 1
ATOM 872 C CA . ASN A 1 121 ? 2.411 -7.451 5.610 1.00 98.88 121 ASN A CA 1
ATOM 873 C C . ASN A 1 121 ? 1.668 -7.566 4.285 1.00 98.88 121 ASN A C 1
ATOM 875 O O . ASN A 1 121 ? 2.232 -7.773 3.220 1.00 98.88 121 ASN A O 1
ATOM 879 N N . THR A 1 122 ? 0.354 -7.345 4.337 1.00 98.88 122 THR A N 1
ATOM 880 C CA . THR A 1 122 ? -0.471 -7.250 3.128 1.00 98.88 122 THR A CA 1
ATOM 881 C C . THR A 1 122 ? -1.320 -5.984 3.130 1.00 98.88 122 THR A C 1
ATOM 883 O O . THR A 1 122 ? -1.959 -5.658 4.133 1.00 98.88 122 THR A O 1
ATOM 886 N N . ALA A 1 123 ? -1.412 -5.283 2.002 1.00 98.81 123 ALA A N 1
ATOM 887 C CA . ALA A 1 123 ? -2.316 -4.148 1.837 1.00 98.81 123 ALA A CA 1
ATOM 888 C C . ALA A 1 123 ? -3.060 -4.205 0.504 1.00 98.81 123 ALA A C 1
ATOM 890 O O . ALA A 1 123 ? -2.457 -4.363 -0.549 1.00 98.81 123 ALA A O 1
ATOM 891 N N . VAL A 1 124 ? -4.381 -4.030 0.541 1.00 98.81 124 VAL A N 1
ATOM 892 C CA . VAL A 1 124 ? -5.205 -3.884 -0.666 1.00 98.81 124 VAL A CA 1
ATOM 893 C C . VAL A 1 124 ? -6.049 -2.624 -0.548 1.00 98.81 124 VAL A C 1
ATOM 895 O O . VAL A 1 124 ? -6.822 -2.493 0.406 1.00 98.81 124 VAL A O 1
ATOM 898 N N . THR A 1 125 ? -5.918 -1.708 -1.508 1.00 98.62 125 THR A N 1
ATOM 899 C CA . THR A 1 125 ? -6.683 -0.450 -1.534 1.00 98.62 125 THR A CA 1
ATOM 900 C C . THR A 1 125 ? -7.371 -0.213 -2.876 1.00 98.62 125 THR A C 1
ATOM 902 O O . THR A 1 125 ? -6.960 -0.762 -3.898 1.00 98.62 125 THR A O 1
ATOM 905 N N . GLY A 1 126 ? -8.397 0.640 -2.882 1.00 98.69 126 GLY A N 1
ATOM 906 C CA . GLY A 1 126 ? -8.945 1.270 -4.087 1.00 98.69 126 GLY A CA 1
ATOM 907 C C . GLY A 1 126 ? -8.022 2.376 -4.606 1.00 98.69 126 GLY A C 1
ATOM 908 O O . GLY A 1 126 ? -6.811 2.170 -4.721 1.00 98.69 126 GLY A O 1
ATOM 909 N N . ASP A 1 127 ? -8.575 3.553 -4.907 1.00 98.75 127 ASP A N 1
ATOM 910 C CA . ASP A 1 127 ? -7.778 4.732 -5.265 1.00 98.75 127 ASP A CA 1
ATOM 911 C C . ASP A 1 127 ? -6.877 5.154 -4.088 1.00 98.75 127 ASP A C 1
ATOM 913 O O . ASP A 1 127 ? -7.309 5.207 -2.939 1.00 98.75 127 ASP A O 1
ATOM 917 N N . LEU A 1 128 ? -5.624 5.518 -4.365 1.00 98.88 128 LEU A N 1
ATOM 918 C CA . LEU A 1 128 ? -4.662 6.024 -3.387 1.00 98.88 128 LEU A CA 1
ATOM 919 C C . LEU A 1 128 ? -4.224 7.437 -3.775 1.00 98.88 128 LEU A C 1
ATOM 921 O O . LEU A 1 128 ? -3.425 7.635 -4.689 1.00 98.88 128 LEU A O 1
ATOM 925 N N . LYS A 1 129 ? -4.736 8.446 -3.067 1.00 98.81 129 LYS A N 1
ATOM 926 C CA . LYS A 1 129 ? -4.542 9.851 -3.443 1.00 98.81 129 LYS A CA 1
ATOM 927 C C . LYS A 1 129 ? -3.872 10.681 -2.354 1.00 98.81 129 LYS A C 1
ATOM 929 O O . LYS A 1 129 ? -4.390 10.765 -1.241 1.00 98.81 129 LYS A O 1
ATOM 934 N N . ASN A 1 130 ? -2.797 11.406 -2.673 1.00 98.81 130 ASN A N 1
ATOM 935 C CA . ASN A 1 130 ? -2.076 12.260 -1.710 1.00 98.81 130 ASN A CA 1
ATOM 936 C C . ASN A 1 130 ? -1.772 11.520 -0.394 1.00 98.81 130 ASN A C 1
ATOM 938 O O . ASN A 1 130 ? -2.044 12.043 0.685 1.00 98.81 130 ASN A O 1
ATOM 942 N N . SER A 1 131 ? -1.358 10.259 -0.483 1.00 98.88 131 SER A N 1
ATOM 943 C CA . SER A 1 131 ? -1.248 9.372 0.675 1.00 98.88 131 SER A CA 1
ATOM 944 C C . SER A 1 131 ? 0.075 8.628 0.665 1.00 98.88 131 SER A C 1
ATOM 946 O O . SER A 1 131 ? 0.652 8.400 -0.398 1.00 98.88 131 SER A O 1
ATOM 948 N N . THR A 1 132 ? 0.521 8.242 1.854 1.00 98.88 132 THR A N 1
ATOM 949 C CA . THR A 1 132 ? 1.749 7.484 2.067 1.00 98.88 132 THR A CA 1
ATOM 950 C C . THR A 1 132 ? 1.427 6.104 2.623 1.00 98.88 132 THR A C 1
ATOM 952 O O . THR A 1 132 ? 0.680 6.010 3.600 1.00 98.88 132 THR A O 1
ATOM 955 N N . ILE A 1 133 ? 2.022 5.062 2.045 1.00 98.88 133 ILE A N 1
ATOM 956 C CA . ILE A 1 133 ? 2.062 3.706 2.603 1.00 98.88 133 ILE A CA 1
ATOM 957 C C . ILE A 1 133 ? 3.530 3.327 2.822 1.00 98.88 133 ILE A C 1
ATOM 959 O O . ILE A 1 133 ? 4.359 3.516 1.935 1.00 98.88 133 ILE A O 1
ATOM 963 N N . THR A 1 134 ? 3.848 2.816 4.007 1.00 98.81 134 THR A N 1
ATOM 964 C CA . THR A 1 134 ? 5.149 2.222 4.326 1.00 98.81 134 THR A CA 1
ATOM 965 C C . THR A 1 134 ? 4.916 0.845 4.920 1.00 98.81 134 THR A C 1
ATOM 967 O O . THR A 1 134 ? 4.224 0.774 5.940 1.00 98.81 134 THR A O 1
ATOM 970 N N . SER A 1 135 ? 5.428 -0.223 4.307 1.00 97.94 135 SER A N 1
ATOM 971 C CA . SER A 1 135 ? 5.247 -1.565 4.861 1.00 97.94 135 SER A CA 1
ATOM 972 C C . SER A 1 135 ? 6.330 -1.893 5.876 1.00 97.94 135 SER A C 1
ATOM 974 O O . SER A 1 135 ? 5.962 -1.939 7.032 1.00 97.94 135 SER A O 1
ATOM 976 N N . GLY A 1 136 ? 7.625 -1.833 5.582 1.00 97.81 136 GLY A N 1
ATOM 977 C CA . GLY A 1 136 ? 8.665 -1.817 6.613 1.00 97.81 136 GLY A CA 1
ATOM 978 C C . GLY A 1 136 ? 9.756 -2.845 6.381 1.00 97.81 136 GLY A C 1
ATOM 979 O O . GLY A 1 136 ? 10.698 -2.563 5.664 1.00 97.81 136 GLY A O 1
ATOM 980 N N . SER A 1 137 ? 9.729 -3.955 7.106 1.00 98.25 137 SER A N 1
ATOM 981 C CA . SER A 1 137 ? 10.699 -5.035 6.903 1.00 98.25 137 SER A CA 1
ATOM 982 C C . SER A 1 137 ? 9.965 -6.363 6.911 1.00 98.25 137 SER A C 1
ATOM 984 O O . SER A 1 137 ? 9.160 -6.544 7.821 1.00 98.25 137 SER A O 1
ATOM 986 N N . GLY A 1 138 ? 10.320 -7.312 6.059 1.00 98.69 138 GLY A N 1
ATOM 987 C CA . GLY A 1 138 ? 9.553 -8.538 5.822 1.00 98.69 138 GLY A CA 1
ATOM 988 C C . GLY A 1 138 ? 9.140 -8.608 4.357 1.00 98.69 138 GLY A C 1
ATOM 989 O O . GLY A 1 138 ? 9.331 -7.645 3.638 1.00 98.69 138 GLY A O 1
ATOM 990 N N . ALA A 1 139 ? 8.628 -9.748 3.899 1.00 98.81 139 ALA A N 1
ATOM 991 C CA . ALA A 1 139 ? 8.147 -9.860 2.522 1.00 98.81 139 ALA A CA 1
ATOM 992 C C . ALA A 1 139 ? 6.721 -9.297 2.433 1.00 98.81 139 ALA A C 1
ATOM 994 O O . ALA A 1 139 ? 5.771 -9.935 2.899 1.00 98.81 139 ALA A O 1
ATOM 995 N N . ASP A 1 140 ? 6.574 -8.097 1.877 1.00 98.94 140 ASP A N 1
ATOM 996 C CA . ASP A 1 140 ? 5.319 -7.354 1.872 1.00 98.94 140 ASP A CA 1
ATOM 997 C C . ASP A 1 140 ? 4.575 -7.428 0.526 1.00 98.94 140 ASP A C 1
ATOM 999 O O . ASP A 1 140 ? 5.141 -7.215 -0.540 1.00 98.94 140 ASP A O 1
ATOM 1003 N N . ASP A 1 141 ? 3.253 -7.634 0.567 1.00 98.88 141 ASP A N 1
ATOM 1004 C CA . ASP A 1 141 ? 2.379 -7.635 -0.615 1.00 98.88 141 ASP A CA 1
ATOM 1005 C C . ASP A 1 141 ? 1.428 -6.426 -0.611 1.00 98.88 141 ASP A C 1
ATOM 1007 O O . ASP A 1 141 ? 0.441 -6.372 0.138 1.00 98.88 141 ASP A O 1
ATOM 1011 N N . ILE A 1 142 ? 1.645 -5.460 -1.503 1.00 98.88 142 ILE A N 1
ATOM 1012 C CA . ILE A 1 142 ? 0.801 -4.268 -1.645 1.00 98.88 142 ILE A CA 1
ATOM 1013 C C . ILE A 1 142 ? 0.120 -4.256 -3.015 1.00 98.88 142 ILE A C 1
ATOM 1015 O O . ILE A 1 142 ? 0.753 -4.291 -4.062 1.00 98.88 142 ILE A O 1
ATOM 1019 N N . THR A 1 143 ? -1.206 -4.141 -3.034 1.00 98.88 143 THR A N 1
ATOM 1020 C CA . THR A 1 143 ? -2.003 -4.001 -4.258 1.00 98.88 143 THR A CA 1
ATOM 1021 C C . THR A 1 143 ? -2.862 -2.743 -4.208 1.00 98.88 143 THR A C 1
ATOM 1023 O O . THR A 1 143 ? -3.740 -2.597 -3.356 1.00 98.88 143 THR A O 1
ATOM 1026 N N . ILE A 1 144 ? -2.666 -1.855 -5.178 1.00 98.81 144 ILE A N 1
ATOM 1027 C CA . ILE A 1 144 ? -3.511 -0.684 -5.407 1.00 98.81 144 ILE A CA 1
ATOM 1028 C C . ILE A 1 144 ? -4.406 -0.989 -6.609 1.00 98.81 144 ILE A C 1
ATOM 1030 O O . ILE A 1 144 ? -3.965 -0.954 -7.757 1.00 98.81 144 ILE A O 1
ATOM 1034 N N . LEU A 1 145 ? -5.669 -1.332 -6.352 1.00 98.69 145 LEU A N 1
ATOM 1035 C CA . LEU A 1 145 ? -6.635 -1.697 -7.394 1.00 98.69 145 LEU A CA 1
ATOM 1036 C C . LEU A 1 145 ? -7.065 -0.478 -8.223 1.00 98.69 145 LEU A C 1
ATOM 1038 O O . LEU A 1 145 ? -7.346 -0.605 -9.415 1.00 98.69 145 LEU A O 1
ATOM 1042 N N . GLY A 1 146 ? -7.148 0.688 -7.576 1.00 98.56 146 GLY A N 1
ATOM 1043 C CA . GLY A 1 146 ? -7.531 1.957 -8.185 1.00 98.56 146 GLY A CA 1
ATOM 1044 C C . GLY A 1 146 ? -6.340 2.791 -8.657 1.00 98.56 146 GLY A C 1
ATOM 1045 O O . GLY A 1 146 ? -5.216 2.314 -8.811 1.00 98.56 146 GLY A O 1
ATOM 1046 N N . LYS A 1 147 ? -6.591 4.072 -8.928 1.00 98.62 147 LYS A N 1
ATOM 1047 C CA . LYS A 1 147 ? -5.562 5.032 -9.343 1.00 98.62 147 LYS A CA 1
ATOM 1048 C C . LYS A 1 147 ? -4.668 5.406 -8.169 1.00 98.62 147 LYS A C 1
ATOM 1050 O O . LYS A 1 147 ? -5.171 5.744 -7.102 1.00 98.62 147 LYS A O 1
ATOM 1055 N N . ALA A 1 148 ? -3.364 5.491 -8.404 1.00 98.81 148 ALA A N 1
ATOM 1056 C CA . ALA A 1 148 ? -2.427 6.114 -7.474 1.00 98.81 148 ALA A CA 1
ATOM 1057 C C . ALA A 1 148 ? -2.043 7.514 -7.981 1.00 98.81 148 ALA A C 1
ATOM 1059 O O . ALA A 1 148 ? -1.426 7.636 -9.037 1.00 98.81 148 ALA A O 1
ATOM 1060 N N . ASP A 1 149 ? -2.405 8.574 -7.256 1.00 98.81 149 ASP A N 1
ATOM 1061 C CA . ASP A 1 149 ? -2.126 9.969 -7.639 1.00 98.81 149 ASP A CA 1
ATOM 1062 C C . ASP A 1 149 ? -1.513 10.756 -6.481 1.00 98.81 149 ASP A C 1
ATOM 1064 O O . ASP A 1 149 ? -2.121 10.880 -5.412 1.00 98.81 149 ASP A O 1
ATOM 1068 N N . ALA A 1 150 ? -0.321 11.315 -6.693 1.00 98.75 150 ALA A N 1
ATOM 1069 C CA . ALA A 1 150 ? 0.461 11.941 -5.627 1.00 98.75 150 ALA A CA 1
ATOM 1070 C C . ALA A 1 150 ? 0.669 10.988 -4.434 1.00 98.75 150 ALA A C 1
ATOM 1072 O O . ALA A 1 150 ? 0.552 11.386 -3.272 1.00 98.75 150 ALA A O 1
ATOM 1073 N N . ALA A 1 151 ? 0.889 9.703 -4.721 1.00 98.81 151 ALA A N 1
ATOM 1074 C CA . ALA A 1 151 ? 1.109 8.683 -3.708 1.00 98.81 151 ALA A CA 1
ATOM 1075 C C . ALA A 1 151 ? 2.604 8.524 -3.414 1.00 98.81 151 ALA A C 1
ATOM 1077 O O . ALA A 1 151 ? 3.436 8.643 -4.312 1.00 98.81 151 ALA A O 1
ATOM 1078 N N . LYS A 1 152 ? 2.940 8.209 -2.163 1.00 98.88 152 LYS A N 1
ATOM 1079 C CA . LYS A 1 152 ? 4.275 7.749 -1.779 1.00 98.88 152 LYS A CA 1
ATOM 1080 C C . LYS A 1 152 ? 4.173 6.340 -1.213 1.00 98.88 152 LYS A C 1
ATOM 1082 O O . LYS A 1 152 ? 3.481 6.132 -0.223 1.00 98.88 152 LYS A O 1
ATOM 1087 N N . ILE A 1 153 ? 4.847 5.380 -1.821 1.00 98.88 153 ILE A N 1
ATOM 1088 C CA . ILE A 1 153 ? 4.849 3.988 -1.371 1.00 98.88 153 ILE A CA 1
ATOM 1089 C C . ILE A 1 153 ? 6.300 3.595 -1.103 1.00 98.88 153 ILE A C 1
ATOM 1091 O O . ILE A 1 153 ? 7.173 3.922 -1.901 1.00 98.88 153 ILE A O 1
ATOM 1095 N N . SER A 1 154 ? 6.553 2.978 0.048 1.00 98.69 154 SER A N 1
ATOM 1096 C CA . SER A 1 154 ? 7.863 2.455 0.441 1.00 98.69 154 SER A CA 1
ATOM 1097 C C . SER A 1 154 ? 7.676 1.053 0.998 1.00 98.69 154 SER A C 1
ATOM 1099 O O . SER A 1 154 ? 6.904 0.926 1.950 1.00 98.69 154 SER A O 1
ATOM 1101 N N . THR A 1 155 ? 8.330 0.037 0.441 1.00 98.38 155 THR A N 1
ATOM 1102 C CA . THR A 1 155 ? 8.130 -1.342 0.911 1.00 98.38 155 THR A CA 1
ATOM 1103 C C . THR A 1 155 ? 9.179 -1.755 1.949 1.00 98.38 155 THR A C 1
ATOM 1105 O O . THR A 1 155 ? 8.808 -2.139 3.052 1.00 98.38 155 THR A O 1
ATOM 1108 N N . GLY A 1 156 ? 10.430 -1.345 1.758 1.00 97.81 156 GLY A N 1
ATOM 1109 C CA . GLY A 1 156 ? 11.489 -1.394 2.760 1.00 97.81 156 GLY A CA 1
ATOM 1110 C C . GLY A 1 156 ? 12.410 -2.599 2.580 1.00 97.81 156 GLY A C 1
ATOM 1111 O O . GLY A 1 156 ? 12.896 -2.807 1.483 1.00 97.81 156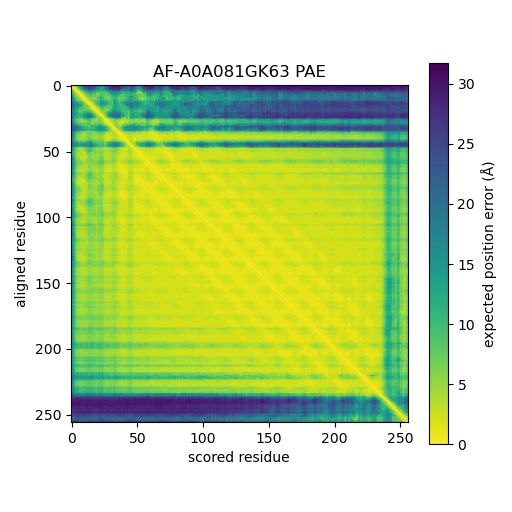 GLY A O 1
ATOM 1112 N N . ASP A 1 157 ? 12.773 -3.295 3.659 1.00 98.00 157 ASP A N 1
ATOM 1113 C CA . ASP A 1 157 ? 13.696 -4.439 3.568 1.00 98.00 157 ASP A CA 1
ATOM 1114 C C . ASP A 1 157 ? 12.901 -5.754 3.440 1.00 98.00 157 ASP A C 1
ATOM 1116 O O . ASP A 1 157 ? 12.217 -6.141 4.384 1.00 98.00 157 ASP A O 1
ATOM 1120 N N . GLY A 1 158 ? 13.075 -6.526 2.378 1.00 98.38 158 GLY A N 1
ATOM 1121 C CA . GLY A 1 158 ? 12.386 -7.793 2.156 1.00 98.38 158 GLY A CA 1
ATOM 1122 C C . GLY A 1 158 ? 12.208 -8.075 0.671 1.00 98.38 158 GLY A C 1
ATOM 1123 O O . GLY A 1 158 ? 12.594 -7.280 -0.160 1.00 98.38 158 GLY A O 1
ATOM 1124 N N . ALA A 1 159 ? 11.680 -9.246 0.320 1.00 98.62 159 ALA A N 1
ATOM 1125 C CA . ALA A 1 159 ? 11.292 -9.500 -1.067 1.00 98.62 159 ALA A CA 1
ATOM 1126 C C . ALA A 1 159 ? 9.837 -9.057 -1.240 1.00 98.62 159 ALA A C 1
ATOM 1128 O O . ALA A 1 159 ? 8.921 -9.825 -0.927 1.00 98.62 159 ALA A O 1
ATOM 1129 N N . ASP A 1 160 ? 9.638 -7.823 -1.686 1.00 98.88 160 ASP A N 1
ATOM 1130 C CA . ASP A 1 160 ? 8.338 -7.169 -1.714 1.00 98.88 160 ASP A CA 1
ATOM 1131 C C . ASP A 1 160 ? 7.651 -7.289 -3.075 1.00 98.88 160 ASP A C 1
ATOM 1133 O O . ASP A 1 160 ? 8.265 -7.421 -4.134 1.00 98.88 160 ASP A O 1
ATOM 1137 N N . THR A 1 161 ? 6.322 -7.232 -3.069 1.00 98.88 161 THR A N 1
ATOM 1138 C CA . THR A 1 161 ? 5.499 -7.216 -4.279 1.00 98.88 161 THR A CA 1
ATOM 1139 C C . THR A 1 161 ? 4.536 -6.037 -4.257 1.00 98.88 161 THR A C 1
ATOM 1141 O O . THR A 1 161 ? 3.681 -5.911 -3.379 1.00 98.88 161 THR A O 1
ATOM 1144 N N . LEU A 1 162 ? 4.615 -5.189 -5.282 1.00 98.88 162 LEU A N 1
ATOM 1145 C CA . LEU A 1 162 ? 3.768 -4.017 -5.463 1.00 98.88 162 LEU A CA 1
ATOM 1146 C C . LEU A 1 162 ? 3.019 -4.065 -6.801 1.00 98.88 162 LEU A C 1
ATOM 1148 O O . LEU A 1 162 ? 3.611 -3.986 -7.872 1.00 98.88 162 LEU A O 1
ATOM 1152 N N . ILE A 1 163 ? 1.690 -4.126 -6.755 1.00 98.81 163 ILE A N 1
ATOM 1153 C CA . ILE A 1 163 ? 0.839 -4.240 -7.949 1.00 98.81 163 ILE A CA 1
ATOM 1154 C C . ILE A 1 163 ? -0.060 -3.011 -8.087 1.00 98.81 163 ILE A C 1
ATOM 1156 O O . ILE A 1 163 ? -0.805 -2.661 -7.167 1.00 98.81 163 ILE A O 1
ATOM 1160 N N . PHE A 1 164 ? -0.065 -2.399 -9.272 1.00 98.81 164 PHE A N 1
ATOM 1161 C CA . PHE A 1 164 ? -0.976 -1.317 -9.643 1.00 98.81 164 PHE A CA 1
ATOM 1162 C C . PHE A 1 164 ? -1.961 -1.769 -10.719 1.00 98.81 164 PHE A C 1
ATOM 1164 O O . PHE A 1 164 ? -1.602 -1.961 -11.881 1.00 98.81 164 PHE A O 1
ATOM 1171 N N . GLY A 1 165 ? -3.237 -1.864 -10.342 1.00 98.38 165 GLY A N 1
ATOM 1172 C CA . GLY A 1 165 ? -4.330 -2.237 -11.243 1.00 98.38 165 GLY A CA 1
ATOM 1173 C C . GLY A 1 165 ? -4.798 -1.109 -12.169 1.00 98.38 165 GLY A C 1
ATOM 1174 O O . GLY A 1 165 ? -5.475 -1.371 -13.164 1.00 98.38 165 GLY A O 1
ATOM 1175 N N . ALA A 1 166 ? -4.451 0.147 -11.874 1.00 98.62 166 ALA A N 1
ATOM 1176 C CA . ALA A 1 166 ? -4.841 1.301 -12.680 1.00 98.62 166 ALA A CA 1
ATOM 1177 C C . ALA A 1 166 ? -3.737 2.369 -12.764 1.00 98.62 166 ALA A C 1
ATOM 1179 O O . ALA A 1 166 ? -2.591 2.163 -12.374 1.00 98.62 166 ALA A O 1
ATOM 1180 N N . LYS A 1 167 ? -4.086 3.524 -13.345 1.00 98.44 167 LYS A N 1
ATOM 1181 C CA . LYS A 1 167 ? -3.145 4.607 -13.659 1.00 98.44 167 LYS A CA 1
ATOM 1182 C C . LYS A 1 167 ? -2.382 5.094 -12.419 1.00 98.44 167 LYS A C 1
ATOM 1184 O O . LYS A 1 167 ? -3.003 5.446 -11.416 1.00 98.44 167 LYS A O 1
ATOM 1189 N N . VAL A 1 168 ? -1.065 5.250 -12.563 1.00 98.81 168 VAL A N 1
ATOM 1190 C CA . VAL A 1 168 ? -0.172 5.847 -11.556 1.00 98.81 168 VAL A CA 1
ATOM 1191 C C . VAL A 1 168 ? 0.303 7.216 -12.034 1.00 98.81 168 VAL A C 1
ATOM 1193 O O . VAL A 1 168 ? 0.617 7.406 -13.210 1.00 98.81 168 VAL A O 1
ATOM 1196 N N . SER A 1 169 ? 0.299 8.230 -11.171 1.00 98.44 169 SER A N 1
ATOM 1197 C CA . SER A 1 169 ? 0.685 9.592 -11.547 1.00 98.44 169 SER A CA 1
ATOM 1198 C C . SER A 1 169 ? 1.271 10.394 -10.402 1.00 98.44 169 SER A C 1
ATOM 1200 O O . SER A 1 169 ? 0.712 10.401 -9.311 1.00 98.44 169 SER A O 1
ATOM 1202 N N . ASN A 1 170 ? 2.317 11.172 -10.687 1.00 98.25 170 ASN A N 1
ATOM 1203 C CA . ASN A 1 170 ? 2.898 12.109 -9.716 1.00 98.25 170 ASN A CA 1
ATOM 1204 C C . ASN A 1 170 ? 3.365 11.412 -8.427 1.00 98.25 170 ASN A C 1
ATOM 1206 O O . ASN A 1 170 ? 3.291 12.005 -7.353 1.00 98.25 170 ASN A O 1
ATOM 1210 N N . SER A 1 171 ? 3.759 10.143 -8.521 1.00 98.75 171 SER A N 1
ATOM 1211 C CA . SER A 1 171 ? 3.992 9.290 -7.356 1.00 98.75 171 SER A CA 1
ATOM 1212 C C . SER A 1 171 ? 5.477 9.025 -7.130 1.00 98.75 171 SER A C 1
ATOM 1214 O O . SER A 1 171 ? 6.313 9.225 -8.011 1.00 98.75 171 SER A O 1
ATOM 1216 N N . THR A 1 172 ? 5.802 8.539 -5.940 1.00 98.56 172 THR A N 1
ATOM 1217 C CA . THR A 1 172 ? 7.124 8.014 -5.604 1.00 98.56 172 THR A CA 1
ATOM 1218 C C . THR A 1 172 ? 6.964 6.605 -5.063 1.00 98.56 172 THR A C 1
ATOM 1220 O O . THR A 1 172 ? 6.151 6.379 -4.168 1.00 98.56 172 THR A O 1
ATOM 1223 N N . ILE A 1 173 ? 7.732 5.676 -5.607 1.00 98.69 173 ILE A N 1
ATOM 1224 C CA . ILE A 1 173 ? 7.775 4.270 -5.222 1.00 98.69 173 ILE A CA 1
ATOM 1225 C C . ILE A 1 173 ? 9.218 3.981 -4.827 1.00 98.69 173 ILE A C 1
ATOM 1227 O O . ILE A 1 173 ? 10.121 4.304 -5.591 1.00 98.69 173 ILE A O 1
ATOM 1231 N N . LEU A 1 174 ? 9.421 3.450 -3.627 1.00 98.25 174 LEU A N 1
ATOM 1232 C CA . LEU A 1 174 ? 10.723 3.061 -3.092 1.00 98.25 174 LEU A CA 1
ATOM 1233 C C . LEU A 1 174 ? 10.610 1.591 -2.693 1.00 98.25 174 LEU A C 1
ATOM 1235 O O . LEU A 1 174 ? 9.813 1.294 -1.804 1.00 98.25 174 LEU A O 1
ATOM 1239 N N . LEU A 1 175 ? 11.326 0.700 -3.367 1.00 97.50 175 LEU A N 1
ATOM 1240 C CA . LEU A 1 175 ? 11.235 -0.729 -3.077 1.00 97.50 175 LEU A CA 1
ATOM 1241 C C . LEU A 1 175 ? 12.088 -1.039 -1.846 1.00 97.50 175 LEU A C 1
ATOM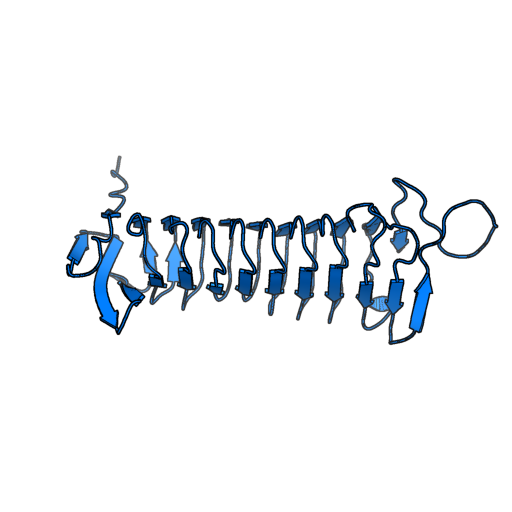 1243 O O . LEU A 1 175 ? 11.531 -1.101 -0.760 1.00 97.50 175 LEU A O 1
ATOM 1247 N N . GLY A 1 176 ? 13.405 -0.879 -1.921 1.00 96.12 176 GLY A N 1
ATOM 1248 C CA . GLY A 1 176 ? 14.244 -0.809 -0.728 1.00 96.12 176 GLY A CA 1
ATOM 1249 C C . GLY A 1 176 ? 15.370 -1.812 -0.803 1.00 96.12 176 GLY A C 1
ATOM 1250 O O . GLY A 1 176 ? 16.328 -1.538 -1.504 1.00 96.12 176 GLY A O 1
ATOM 1251 N N . LYS A 1 177 ? 15.345 -2.883 -0.022 1.00 95.75 177 LYS A N 1
ATOM 1252 C CA . LYS A 1 177 ? 16.318 -3.959 -0.206 1.00 95.75 177 LYS A CA 1
ATOM 1253 C C . LYS A 1 177 ? 15.625 -5.284 -0.360 1.00 95.75 177 LYS A C 1
ATOM 1255 O O . LYS A 1 177 ? 14.761 -5.566 0.455 1.00 95.75 177 LYS A O 1
ATOM 1260 N N . GLY A 1 178 ? 16.177 -6.159 -1.181 1.00 97.00 178 GLY A N 1
ATOM 1261 C CA . GLY A 1 178 ? 15.680 -7.496 -1.438 1.00 97.00 178 GLY A CA 1
ATOM 1262 C C . GLY A 1 178 ? 15.223 -7.631 -2.881 1.00 97.00 178 GLY A C 1
ATOM 1263 O O . GLY A 1 178 ? 15.307 -6.708 -3.669 1.00 97.00 178 GLY A O 1
ATOM 1264 N N . ALA A 1 179 ? 14.800 -8.836 -3.258 1.00 97.44 179 ALA A N 1
ATOM 1265 C CA . ALA A 1 179 ? 14.385 -9.104 -4.630 1.00 97.44 179 ALA A CA 1
ATOM 1266 C C . ALA A 1 179 ? 12.927 -8.672 -4.834 1.00 97.44 179 ALA A C 1
ATOM 1268 O O . ALA A 1 179 ? 12.010 -9.475 -4.615 1.00 97.44 179 ALA A O 1
ATOM 1269 N N . ASP A 1 180 ? 12.727 -7.428 -5.256 1.00 98.50 180 ASP A N 1
ATOM 1270 C CA . ASP A 1 180 ? 11.422 -6.790 -5.316 1.00 98.50 180 ASP A CA 1
ATOM 1271 C C . ASP A 1 180 ? 10.742 -6.938 -6.681 1.00 98.50 180 ASP A C 1
ATOM 1273 O O . ASP A 1 180 ? 11.349 -7.067 -7.751 1.00 98.50 180 ASP A O 1
ATOM 1277 N N . VAL A 1 181 ? 9.412 -6.907 -6.666 1.00 98.56 181 VAL A N 1
ATOM 1278 C CA . VAL A 1 181 ? 8.582 -6.959 -7.869 1.00 98.56 181 VAL A CA 1
ATOM 1279 C C . VAL A 1 181 ? 7.606 -5.798 -7.875 1.00 98.56 181 VAL A C 1
ATOM 1281 O O . VAL A 1 181 ? 6.784 -5.655 -6.974 1.00 98.56 181 VAL A O 1
ATOM 1284 N N . VAL A 1 182 ? 7.608 -5.012 -8.951 1.00 98.56 182 VAL A N 1
ATOM 1285 C CA . VAL A 1 182 ? 6.580 -4.002 -9.206 1.00 98.56 182 VAL A CA 1
ATOM 1286 C C . VAL A 1 182 ? 5.909 -4.222 -10.559 1.00 98.56 182 VAL A C 1
ATOM 1288 O O . VAL A 1 182 ? 6.569 -4.313 -11.592 1.00 98.56 182 VAL A O 1
ATOM 1291 N N . ASP A 1 183 ? 4.578 -4.288 -10.566 1.00 98.62 183 ASP A N 1
ATOM 1292 C CA . ASP A 1 183 ? 3.767 -4.512 -11.766 1.00 98.62 183 ASP A CA 1
ATOM 1293 C C . ASP A 1 183 ? 2.800 -3.351 -12.017 1.00 98.62 183 ASP A C 1
ATOM 1295 O O . ASP A 1 183 ? 1.937 -3.030 -11.192 1.00 98.62 183 ASP A O 1
ATOM 1299 N N . PHE A 1 184 ? 2.937 -2.727 -13.189 1.00 98.31 184 PHE A N 1
ATOM 1300 C CA . PHE A 1 184 ? 2.021 -1.715 -13.691 1.00 98.31 184 PHE A CA 1
ATOM 1301 C C . PHE A 1 184 ? 1.123 -2.287 -14.791 1.00 98.31 184 PHE A C 1
ATOM 1303 O O . PHE A 1 184 ? 1.497 -2.379 -15.965 1.00 98.31 184 PHE A O 1
ATOM 1310 N N . SER A 1 185 ? -0.141 -2.533 -14.440 1.00 96.56 185 SER A N 1
ATOM 1311 C CA . SER A 1 185 ? -1.155 -2.987 -15.398 1.00 96.56 185 SER A CA 1
ATOM 1312 C C . SER A 1 185 ? -1.712 -1.868 -16.295 1.00 96.56 185 SER A C 1
ATOM 1314 O O . SER A 1 185 ? -2.497 -2.131 -17.209 1.00 96.56 185 SER A O 1
ATOM 1316 N N . ALA A 1 186 ? -1.340 -0.609 -16.048 1.00 96.69 186 ALA A N 1
ATOM 1317 C CA . ALA A 1 186 ? -1.830 0.555 -16.779 1.00 96.69 186 ALA A CA 1
ATOM 1318 C C . ALA A 1 186 ? -0.782 1.675 -16.848 1.00 96.69 186 ALA A C 1
ATOM 1320 O O . ALA A 1 186 ? 0.298 1.594 -16.270 1.00 96.69 186 ALA A O 1
ATOM 1321 N N . LYS A 1 187 ? -1.144 2.766 -17.533 1.00 96.19 187 LYS A N 1
ATOM 1322 C CA . LYS A 1 187 ? -0.264 3.916 -17.744 1.00 96.19 187 LYS A CA 1
ATOM 1323 C C . LYS A 1 187 ? 0.283 4.521 -16.442 1.00 96.19 187 LYS A C 1
ATOM 1325 O O . LYS A 1 187 ? -0.481 4.879 -15.544 1.00 96.19 187 LYS A O 1
ATOM 1330 N N . ILE A 1 188 ? 1.585 4.770 -16.421 1.00 96.31 188 ILE A N 1
ATOM 1331 C CA . ILE A 1 188 ? 2.321 5.558 -15.429 1.00 96.31 188 ILE A CA 1
ATOM 1332 C C . ILE A 1 188 ? 2.726 6.916 -16.033 1.00 96.31 188 ILE A C 1
ATOM 1334 O O . ILE A 1 188 ? 2.854 7.048 -17.249 1.00 96.31 188 ILE A O 1
ATOM 1338 N N . GLN A 1 189 ? 2.866 7.968 -15.226 1.00 94.19 189 GLN A N 1
ATOM 1339 C CA . GLN A 1 189 ? 3.378 9.269 -15.680 1.00 94.19 189 GLN A CA 1
ATOM 1340 C C . GLN A 1 189 ? 3.930 10.084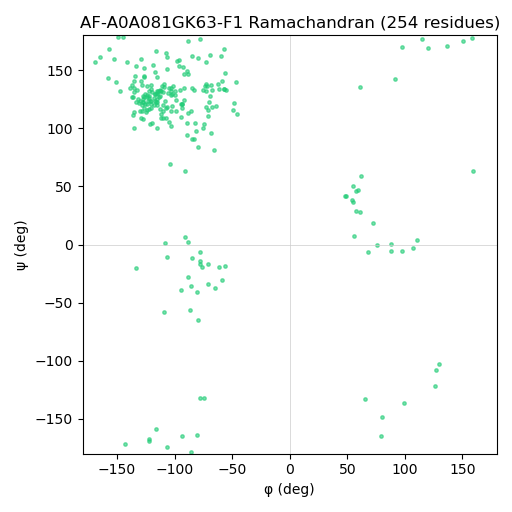 -14.510 1.00 94.19 189 GLN A C 1
ATOM 1342 O O . GLN A 1 189 ? 3.325 10.107 -13.439 1.00 94.19 189 GLN A O 1
ATOM 1347 N N . ASN A 1 190 ? 5.008 10.837 -14.736 1.00 93.75 190 ASN A N 1
ATOM 1348 C CA . ASN A 1 190 ? 5.606 11.706 -13.717 1.00 93.75 190 ASN A CA 1
ATOM 1349 C C . ASN A 1 190 ? 5.835 10.983 -12.373 1.00 93.75 190 ASN A C 1
ATOM 1351 O O . ASN A 1 190 ? 5.502 11.508 -11.314 1.00 93.75 190 ASN A O 1
ATOM 1355 N N . THR A 1 191 ? 6.304 9.739 -12.427 1.00 95.06 191 THR A N 1
ATOM 1356 C CA . THR A 1 191 ? 6.474 8.885 -11.249 1.00 95.06 191 THR A CA 1
ATOM 1357 C C . THR A 1 191 ? 7.928 8.486 -11.115 1.00 95.06 191 THR A C 1
ATOM 1359 O O . THR A 1 191 ? 8.578 8.156 -12.102 1.00 95.06 191 THR A O 1
ATOM 1362 N N . TRP A 1 192 ? 8.429 8.524 -9.891 1.00 94.69 192 TRP A N 1
ATOM 1363 C CA . TRP A 1 192 ? 9.785 8.121 -9.546 1.00 94.69 192 TRP A CA 1
ATOM 1364 C C . TRP A 1 192 ? 9.743 6.739 -8.908 1.00 94.69 192 TRP A C 1
ATOM 1366 O O . TRP A 1 192 ? 8.944 6.523 -7.997 1.00 94.69 192 TRP A O 1
ATOM 1376 N N . ILE A 1 193 ? 10.571 5.827 -9.399 1.00 95.50 193 ILE A N 1
ATOM 1377 C CA . ILE A 1 193 ? 10.696 4.454 -8.917 1.00 95.50 193 ILE A CA 1
ATOM 1378 C C . ILE A 1 193 ? 12.161 4.246 -8.541 1.00 95.50 193 ILE A C 1
ATOM 1380 O O . ILE A 1 193 ? 13.027 4.337 -9.409 1.00 95.50 193 ILE A O 1
ATOM 1384 N N . ASP A 1 194 ? 12.412 4.007 -7.260 1.00 94.62 194 ASP A N 1
ATOM 1385 C CA . ASP A 1 194 ? 13.706 3.594 -6.724 1.00 94.62 194 ASP A CA 1
ATOM 1386 C C . ASP A 1 194 ? 13.655 2.095 -6.456 1.00 94.62 194 ASP A C 1
ATOM 1388 O O . ASP A 1 194 ? 12.819 1.655 -5.662 1.00 94.62 194 ASP A O 1
ATOM 1392 N N . LEU A 1 195 ? 14.517 1.339 -7.127 1.00 93.31 195 LEU A N 1
ATOM 1393 C CA . LEU A 1 195 ? 14.671 -0.095 -6.888 1.00 93.31 195 LEU A CA 1
ATOM 1394 C C . LEU A 1 195 ? 15.509 -0.364 -5.627 1.00 93.31 195 LEU A C 1
ATOM 1396 O O . LEU A 1 195 ? 15.398 -1.415 -5.030 1.00 93.31 195 LEU A O 1
ATOM 1400 N N . GLY A 1 196 ? 16.212 0.653 -5.110 1.00 91.50 196 GLY A N 1
ATOM 1401 C CA . GLY A 1 196 ? 16.817 0.616 -3.779 1.00 91.50 196 GLY A CA 1
ATOM 1402 C C . GLY A 1 196 ? 18.299 0.241 -3.743 1.00 91.50 196 GLY A C 1
ATOM 1403 O O . GLY A 1 196 ? 18.965 0.478 -2.729 1.00 91.50 196 GLY A O 1
ATOM 1404 N N . ASN A 1 197 ? 18.860 -0.119 -4.901 1.00 87.56 197 ASN A N 1
ATOM 1405 C CA . ASN A 1 197 ? 20.293 -0.145 -5.173 1.00 87.56 197 ASN A CA 1
ATOM 1406 C C . ASN A 1 197 ? 21.064 -1.124 -4.287 1.00 87.56 197 ASN A C 1
ATOM 1408 O O . ASN A 1 197 ? 21.991 -0.759 -3.549 1.00 87.56 197 ASN A O 1
ATOM 1412 N N . ASP A 1 198 ? 20.669 -2.381 -4.382 1.00 87.88 198 ASP A N 1
ATOM 1413 C CA . ASP A 1 198 ? 21.351 -3.497 -3.761 1.00 87.88 198 ASP A CA 1
ATOM 1414 C C . ASP A 1 198 ? 21.898 -4.479 -4.817 1.00 87.88 198 ASP A C 1
ATOM 1416 O O . ASP A 1 198 ? 22.244 -4.091 -5.935 1.00 87.88 198 ASP A O 1
ATOM 1420 N N . SER A 1 199 ? 22.139 -5.723 -4.407 1.00 89.38 199 SER A N 1
ATOM 1421 C CA . SER A 1 199 ? 22.669 -6.788 -5.267 1.00 89.38 199 SER A CA 1
ATOM 1422 C C . SER A 1 199 ? 21.631 -7.849 -5.616 1.00 89.38 199 SER A C 1
ATOM 1424 O O . SER A 1 199 ? 21.989 -8.876 -6.199 1.00 89.38 199 SER A O 1
ATOM 1426 N N . ASP A 1 200 ? 20.406 -7.671 -5.139 1.00 91.69 200 ASP A N 1
ATOM 1427 C CA . ASP A 1 200 ? 19.306 -8.569 -5.417 1.00 91.69 200 ASP A CA 1
ATOM 1428 C C . ASP A 1 200 ? 18.771 -8.277 -6.830 1.00 91.69 200 ASP A C 1
ATOM 1430 O O . ASP A 1 200 ? 19.326 -7.457 -7.559 1.00 91.69 200 ASP A O 1
ATOM 1434 N N . ILE A 1 201 ? 17.795 -9.062 -7.291 1.00 92.00 201 ILE A N 1
ATOM 1435 C CA . ILE A 1 201 ? 17.235 -8.890 -8.637 1.00 92.00 201 ILE A CA 1
ATOM 1436 C C . ILE A 1 201 ? 15.822 -8.356 -8.506 1.00 92.00 201 ILE A C 1
ATOM 1438 O O . ILE A 1 201 ? 14.899 -9.122 -8.200 1.00 92.00 201 ILE A O 1
ATOM 1442 N N . ASP A 1 202 ? 15.665 -7.092 -8.868 1.00 94.19 202 ASP A N 1
ATOM 1443 C CA . ASP A 1 202 ? 14.381 -6.424 -8.946 1.00 94.19 202 ASP A CA 1
ATOM 1444 C C . ASP A 1 202 ? 13.742 -6.588 -10.318 1.00 94.19 202 ASP A C 1
ATOM 1446 O O . ASP A 1 202 ? 14.400 -6.703 -11.363 1.00 94.19 202 ASP A O 1
ATOM 1450 N N . LYS A 1 203 ? 12.408 -6.597 -10.339 1.00 95.56 203 LYS A N 1
ATOM 1451 C CA . LYS A 1 203 ? 11.632 -6.725 -11.573 1.00 95.56 203 LYS A CA 1
ATOM 1452 C C . LYS A 1 203 ? 10.567 -5.655 -11.678 1.00 95.56 203 LYS A C 1
ATOM 1454 O O . LYS A 1 203 ? 9.656 -5.573 -10.858 1.00 95.56 203 LYS A O 1
ATOM 1459 N N . VAL A 1 204 ? 10.623 -4.900 -12.770 1.00 96.25 204 VAL A N 1
ATOM 1460 C CA . VAL A 1 204 ? 9.645 -3.863 -13.106 1.00 96.25 204 VAL A CA 1
ATOM 1461 C C . VAL A 1 204 ? 8.864 -4.287 -14.340 1.00 96.25 204 VAL A C 1
ATOM 1463 O O . VAL A 1 204 ? 9.434 -4.395 -15.422 1.00 96.25 204 VAL A O 1
ATOM 1466 N N . PHE A 1 205 ? 7.555 -4.481 -14.213 1.00 97.25 205 PHE A N 1
ATOM 1467 C CA . PHE A 1 205 ? 6.688 -4.906 -15.308 1.00 97.25 205 PHE A CA 1
ATOM 1468 C C . PHE A 1 205 ? 5.835 -3.757 -15.850 1.00 97.25 205 PHE A C 1
ATOM 1470 O O . PHE A 1 205 ? 5.186 -3.022 -15.106 1.00 97.25 205 PHE A O 1
ATOM 1477 N N . PHE A 1 206 ? 5.780 -3.663 -17.177 1.00 95.88 206 PHE A N 1
ATOM 1478 C CA . PHE A 1 206 ? 4.826 -2.855 -17.928 1.00 95.88 206 PHE A CA 1
ATOM 1479 C C . PHE A 1 206 ? 4.159 -3.699 -19.015 1.00 95.88 206 PHE A C 1
ATOM 1481 O O . PHE A 1 206 ? 4.813 -4.463 -19.728 1.00 95.88 206 PHE A O 1
ATOM 1488 N N . ASN A 1 207 ? 2.861 -3.493 -19.231 1.00 94.62 207 ASN A N 1
ATOM 1489 C CA . ASN A 1 207 ? 2.139 -4.156 -20.321 1.00 94.62 207 ASN A CA 1
ATOM 1490 C C . ASN A 1 207 ? 2.630 -3.729 -21.711 1.00 94.62 207 ASN A C 1
ATOM 1492 O O . ASN A 1 207 ? 2.698 -4.543 -22.632 1.00 94.62 207 ASN A O 1
ATOM 1496 N N . SER A 1 208 ? 2.975 -2.456 -21.894 1.00 91.69 208 SER A N 1
ATOM 1497 C CA . SER A 1 208 ? 3.475 -1.940 -23.164 1.00 91.69 208 SER A CA 1
ATOM 1498 C C . SER A 1 208 ? 4.382 -0.728 -22.969 1.00 91.69 208 SER A C 1
ATOM 1500 O O . SER A 1 208 ? 4.291 -0.015 -21.972 1.00 91.69 208 SER A O 1
ATOM 1502 N N . LYS A 1 209 ? 5.216 -0.417 -23.971 1.00 86.75 209 LYS A N 1
ATOM 1503 C CA . LYS A 1 209 ? 6.043 0.806 -23.952 1.00 86.75 209 LYS A CA 1
ATOM 1504 C C . LYS A 1 209 ? 5.196 2.079 -23.844 1.00 86.75 209 LYS A C 1
ATOM 1506 O O . LYS A 1 209 ? 5.643 3.056 -23.260 1.00 86.75 209 LYS A O 1
ATOM 1511 N N . GLY A 1 210 ? 3.974 2.067 -24.388 1.00 86.06 210 GLY A N 1
ATOM 1512 C CA . GLY A 1 210 ? 3.057 3.211 -24.345 1.00 86.06 210 GLY A CA 1
ATOM 1513 C C . GLY A 1 210 ? 2.470 3.493 -22.958 1.00 86.06 210 GLY A C 1
ATOM 1514 O O . GLY A 1 210 ? 1.971 4.599 -22.720 1.00 86.06 210 GLY A O 1
ATOM 1515 N N . ASP A 1 211 ? 2.551 2.525 -22.042 1.00 93.00 211 ASP A N 1
ATOM 1516 C CA . ASP A 1 211 ? 2.145 2.706 -20.650 1.00 93.00 211 ASP A CA 1
ATOM 1517 C C . ASP A 1 211 ? 3.177 3.507 -19.858 1.00 93.00 211 ASP A C 1
ATOM 1519 O O . ASP A 1 211 ? 2.828 4.125 -18.855 1.00 93.00 211 ASP A O 1
ATOM 1523 N N . ILE A 1 212 ? 4.417 3.595 -20.339 1.00 91.75 212 ILE A N 1
ATOM 1524 C CA . ILE A 1 212 ? 5.461 4.379 -19.692 1.00 91.75 212 ILE A CA 1
ATOM 1525 C C . ILE A 1 212 ? 5.367 5.835 -20.156 1.00 91.75 212 ILE A C 1
ATOM 1527 O O . ILE A 1 212 ? 5.905 6.234 -21.185 1.00 91.75 212 ILE A O 1
ATOM 1531 N N . GLY A 1 213 ? 4.599 6.641 -19.426 1.00 87.56 213 GLY A N 1
ATOM 1532 C CA . GLY A 1 213 ? 4.369 8.043 -19.757 1.00 87.56 213 GLY A CA 1
ATOM 1533 C C . GLY A 1 213 ? 5.504 8.978 -19.337 1.00 87.56 213 GLY A C 1
ATOM 1534 O O . GLY A 1 213 ? 6.282 8.685 -18.429 1.00 87.56 213 GLY A O 1
ATOM 1535 N N . HIS A 1 214 ? 5.519 10.158 -19.961 1.00 85.81 214 HIS A N 1
ATOM 1536 C CA . HIS A 1 214 ? 6.499 11.220 -19.739 1.00 85.81 214 HIS A CA 1
ATOM 1537 C C . HIS A 1 214 ? 6.769 11.515 -18.257 1.00 85.81 214 HIS A C 1
ATOM 1539 O O . HIS A 1 214 ? 5.850 11.581 -17.430 1.00 85.81 214 HIS A O 1
ATOM 1545 N N . GLY A 1 215 ? 8.042 11.757 -17.942 1.00 84.25 215 GLY A N 1
ATOM 1546 C CA . GLY A 1 215 ? 8.511 12.102 -16.600 1.00 84.25 215 GLY A CA 1
ATOM 1547 C C . GLY A 1 215 ? 8.574 10.915 -15.638 1.00 84.25 215 GLY A C 1
ATOM 1548 O O . GLY A 1 215 ? 8.947 11.106 -14.483 1.00 84.25 215 GLY A O 1
ATOM 1549 N N . THR A 1 216 ? 8.208 9.711 -16.092 1.00 89.00 216 THR A N 1
ATOM 1550 C CA . THR A 1 216 ? 8.495 8.474 -15.360 1.00 89.00 216 THR A CA 1
ATOM 1551 C C . THR A 1 216 ? 9.994 8.229 -15.358 1.00 89.00 216 THR A C 1
ATOM 1553 O O . THR A 1 216 ? 10.632 8.359 -16.401 1.00 89.00 216 THR A O 1
ATOM 1556 N N . GLN A 1 217 ? 10.525 7.908 -14.186 1.00 88.19 217 GLN A N 1
ATOM 1557 C CA . GLN A 1 217 ? 11.940 7.714 -13.917 1.00 88.19 217 GLN A CA 1
ATOM 1558 C C . GLN A 1 217 ? 12.114 6.466 -13.061 1.00 88.19 217 GLN A C 1
ATOM 1560 O O . GLN A 1 217 ? 11.485 6.366 -12.010 1.00 88.19 217 GLN A O 1
ATOM 1565 N N . ILE A 1 218 ? 12.962 5.545 -13.512 1.00 89.56 218 ILE A N 1
ATOM 1566 C CA . ILE A 1 218 ? 13.380 4.361 -12.751 1.00 89.56 218 ILE A CA 1
ATOM 1567 C C . ILE A 1 218 ? 14.875 4.494 -12.489 1.00 89.56 218 ILE A C 1
ATOM 1569 O O . ILE A 1 218 ? 15.617 4.787 -13.427 1.00 89.56 218 ILE A O 1
ATOM 1573 N N . PHE A 1 219 ? 15.288 4.329 -11.239 1.00 86.25 219 PHE A N 1
ATOM 1574 C CA . PHE A 1 219 ? 16.670 4.428 -10.779 1.00 86.25 219 PHE A CA 1
ATOM 1575 C C . PHE A 1 219 ? 16.920 3.424 -9.651 1.00 86.25 219 PHE A C 1
ATOM 1577 O O . PHE A 1 219 ? 16.017 2.696 -9.249 1.00 86.25 219 PHE A O 1
ATOM 1584 N N . GLY A 1 220 ? 18.156 3.392 -9.154 1.00 84.56 220 GLY A N 1
ATOM 1585 C CA . GLY A 1 220 ? 18.552 2.468 -8.095 1.00 84.56 220 GLY A CA 1
ATOM 1586 C C . GLY A 1 220 ? 18.658 1.023 -8.569 1.00 84.56 220 GLY A C 1
ATOM 1587 O O . GLY A 1 220 ? 18.632 0.134 -7.737 1.00 84.56 220 GLY A O 1
ATOM 1588 N N . ALA A 1 221 ? 18.768 0.797 -9.880 1.00 81.81 221 ALA A N 1
ATOM 1589 C CA . ALA A 1 221 ? 18.905 -0.547 -10.412 1.00 81.81 221 ALA A CA 1
ATOM 1590 C C . ALA A 1 221 ? 20.271 -1.155 -10.047 1.00 81.81 221 ALA A C 1
ATOM 1592 O O . ALA A 1 221 ? 21.311 -0.530 -10.299 1.00 81.81 221 ALA A O 1
ATOM 1593 N N . GLY A 1 222 ? 20.240 -2.351 -9.467 1.00 78.00 222 GLY A N 1
ATOM 1594 C CA . GLY A 1 222 ? 21.376 -3.209 -9.165 1.00 78.00 222 GLY A CA 1
ATOM 1595 C C . GLY A 1 222 ? 21.795 -4.100 -10.339 1.00 78.00 222 GLY A C 1
ATOM 1596 O O . GLY A 1 222 ? 21.256 -4.051 -11.451 1.00 78.00 222 GLY A O 1
ATOM 1597 N N . ASP A 1 223 ? 22.814 -4.927 -10.100 1.00 78.81 223 ASP A N 1
ATOM 1598 C CA . ASP A 1 223 ? 23.308 -5.882 -11.092 1.00 78.81 223 ASP A CA 1
ATOM 1599 C C . ASP A 1 223 ? 22.302 -7.026 -11.289 1.00 78.81 223 ASP A C 1
ATOM 1601 O O . ASP A 1 223 ? 22.178 -7.916 -10.452 1.00 78.81 223 ASP A O 1
ATOM 1605 N N . GLY A 1 224 ? 21.665 -7.075 -12.460 1.00 81.44 224 GLY A N 1
ATOM 1606 C CA . GLY A 1 224 ? 20.774 -8.177 -12.841 1.00 81.44 224 GLY A CA 1
ATOM 1607 C C . GLY A 1 224 ? 19.290 -7.830 -12.829 1.00 81.44 224 GLY A C 1
ATOM 1608 O O . GLY A 1 224 ? 18.496 -8.659 -13.278 1.00 81.44 224 GLY A O 1
ATOM 1609 N N . ASP A 1 225 ? 18.935 -6.615 -12.419 1.00 88.06 225 ASP A N 1
ATOM 1610 C CA . ASP A 1 225 ? 17.565 -6.120 -12.473 1.00 88.06 225 ASP A CA 1
ATOM 1611 C C . ASP A 1 225 ? 16.977 -6.187 -13.878 1.00 88.06 225 ASP A C 1
ATOM 1613 O O . ASP A 1 225 ? 17.652 -5.994 -14.904 1.00 88.06 225 ASP A O 1
ATOM 1617 N N . LEU A 1 226 ? 15.666 -6.410 -13.918 1.00 89.62 226 LEU A N 1
ATOM 1618 C CA . LEU A 1 226 ? 14.922 -6.625 -15.146 1.00 89.62 226 LEU A CA 1
ATOM 1619 C C . LEU A 1 226 ? 13.794 -5.611 -15.291 1.00 89.62 226 LEU A C 1
ATOM 1621 O O . LEU A 1 226 ? 12.866 -5.534 -14.488 1.00 89.62 226 LEU A O 1
ATOM 1625 N N . LEU A 1 227 ? 13.822 -4.886 -16.402 1.00 91.00 227 LEU A N 1
ATOM 1626 C CA . LEU A 1 227 ? 12.677 -4.155 -16.914 1.00 91.00 227 LEU A CA 1
ATOM 1627 C C . LEU A 1 227 ? 11.956 -5.045 -17.922 1.00 91.00 227 LEU A C 1
ATOM 1629 O O . LEU A 1 227 ? 12.531 -5.446 -18.926 1.00 91.00 227 LEU A O 1
ATOM 1633 N N . ILE A 1 228 ? 10.687 -5.346 -17.692 1.00 91.75 228 ILE A N 1
ATOM 1634 C CA . ILE A 1 228 ? 9.899 -6.249 -18.528 1.00 91.75 228 ILE A CA 1
ATOM 1635 C C . ILE A 1 228 ? 8.780 -5.450 -19.179 1.00 91.75 228 ILE A C 1
ATOM 1637 O O . ILE A 1 228 ? 7.947 -4.862 -18.494 1.00 91.75 228 ILE A O 1
ATOM 1641 N N . ILE A 1 229 ? 8.751 -5.412 -20.512 1.00 91.00 229 ILE A N 1
ATOM 1642 C CA . ILE A 1 229 ? 7.754 -4.639 -21.261 1.00 91.00 229 ILE A CA 1
ATOM 1643 C C . ILE A 1 229 ? 7.078 -5.524 -22.300 1.00 91.00 229 ILE A C 1
ATOM 1645 O O . ILE A 1 229 ? 7.711 -5.952 -23.264 1.00 91.00 229 ILE A O 1
ATOM 1649 N N . GLY A 1 230 ? 5.776 -5.764 -22.133 1.00 91.00 230 GLY A N 1
ATOM 1650 C CA . GLY A 1 230 ? 5.000 -6.615 -23.039 1.00 91.00 230 GLY A CA 1
ATOM 1651 C C . GLY A 1 230 ? 5.497 -8.061 -23.096 1.00 91.00 230 GLY A C 1
ATOM 1652 O O . GLY A 1 230 ? 5.347 -8.711 -24.125 1.00 91.00 230 GLY A O 1
ATOM 1653 N N . GLY A 1 231 ? 6.109 -8.541 -22.008 1.00 87.12 231 GLY A N 1
ATOM 1654 C CA . GLY A 1 231 ? 6.701 -9.877 -21.900 1.00 87.12 231 GLY A CA 1
ATOM 1655 C C . GLY A 1 231 ? 8.156 -9.982 -22.364 1.00 87.12 231 GLY A C 1
ATOM 1656 O O . GLY A 1 231 ? 8.756 -11.035 -22.187 1.00 87.12 231 GLY A O 1
ATOM 1657 N N . GLU A 1 232 ? 8.734 -8.914 -22.916 1.00 85.25 232 GLU A N 1
ATOM 1658 C CA . GLU A 1 232 ? 10.145 -8.874 -23.314 1.00 85.25 232 GLU A CA 1
ATOM 1659 C C . GLU A 1 232 ? 11.014 -8.327 -22.178 1.00 85.25 232 GLU A C 1
ATOM 1661 O O . GLU A 1 232 ? 10.669 -7.307 -21.575 1.00 85.25 232 GLU A O 1
ATOM 1666 N N . GLU A 1 233 ? 12.146 -8.979 -21.914 1.00 86.12 233 GLU A N 1
ATOM 1667 C CA . GLU A 1 233 ? 13.121 -8.572 -20.898 1.00 86.12 233 GLU A CA 1
ATOM 1668 C C . GLU A 1 233 ? 14.108 -7.532 -21.446 1.00 86.12 233 GLU A C 1
ATOM 1670 O O . GLU A 1 233 ? 14.684 -7.671 -22.528 1.00 86.12 233 GLU A O 1
ATOM 1675 N N . TYR A 1 234 ? 14.344 -6.496 -20.652 1.00 80.19 234 TYR A N 1
ATOM 1676 C CA . TYR A 1 234 ? 15.316 -5.442 -20.878 1.00 80.19 234 TYR A CA 1
ATOM 1677 C C . TYR A 1 234 ? 16.191 -5.363 -19.630 1.00 80.19 234 TYR A C 1
ATOM 1679 O O . TYR A 1 234 ? 15.708 -5.075 -18.540 1.00 80.19 234 TYR A O 1
ATOM 1687 N N . ALA A 1 235 ? 17.485 -5.623 -19.785 1.00 69.12 235 ALA A N 1
ATOM 1688 C CA . ALA A 1 235 ? 18.424 -5.457 -18.685 1.00 69.12 235 ALA A CA 1
ATOM 1689 C C . ALA A 1 235 ? 18.640 -3.967 -18.398 1.00 69.12 235 ALA A C 1
ATOM 1691 O O . ALA A 1 235 ? 18.882 -3.191 -19.332 1.00 69.12 235 ALA A O 1
ATOM 1692 N N . PHE A 1 236 ? 18.642 -3.593 -17.120 1.00 68.81 236 PHE A N 1
ATOM 1693 C CA . PHE A 1 236 ? 19.302 -2.364 -16.696 1.00 68.81 236 PHE A CA 1
ATOM 1694 C C . PHE A 1 236 ? 20.810 -2.613 -16.828 1.00 68.81 236 PHE A C 1
ATOM 1696 O O . PHE A 1 236 ? 21.353 -3.531 -16.222 1.00 68.81 236 PHE A O 1
ATOM 1703 N N . LYS A 1 237 ? 21.502 -1.885 -17.705 1.00 52.94 237 LYS A N 1
ATOM 1704 C CA . LYS A 1 237 ? 22.969 -1.986 -17.818 1.00 52.94 237 LYS A CA 1
ATOM 1705 C C . LYS A 1 237 ? 23.624 -0.744 -17.228 1.00 52.94 237 LYS A C 1
ATOM 1707 O O . LYS A 1 237 ? 22.986 0.303 -17.185 1.00 52.94 237 LYS A O 1
ATOM 1712 N N . SER A 1 238 ? 24.914 -0.837 -16.896 1.00 46.19 238 SER A N 1
ATOM 1713 C CA . SER A 1 238 ? 25.782 0.277 -16.487 1.00 46.19 238 SER A CA 1
ATOM 1714 C C . SER A 1 238 ? 26.854 0.624 -17.558 1.00 46.19 238 SER A C 1
ATOM 1716 O O . SER A 1 238 ? 27.543 -0.245 -18.082 1.00 46.19 238 SER A O 1
ATOM 1718 N N . SER A 1 239 ? 26.975 1.921 -17.880 1.00 47.12 239 SER A N 1
ATOM 1719 C CA . SER A 1 239 ? 27.964 2.660 -18.713 1.00 47.12 239 SER A CA 1
ATOM 1720 C C . SER A 1 239 ? 28.207 2.408 -20.236 1.00 47.12 239 SER A C 1
ATOM 1722 O O . SER A 1 239 ? 28.373 1.292 -20.719 1.00 47.12 239 SER A O 1
ATOM 1724 N N . ASP A 1 240 ? 28.308 3.557 -20.931 1.00 44.53 240 ASP A N 1
ATOM 1725 C CA . ASP A 1 240 ? 29.166 4.019 -22.052 1.00 44.53 240 ASP A CA 1
ATOM 1726 C C . ASP A 1 240 ? 29.108 3.484 -23.491 1.00 44.53 240 ASP A C 1
ATOM 1728 O O . ASP A 1 240 ? 29.661 4.140 -24.376 1.00 44.53 240 ASP A O 1
ATOM 1732 N N . ASP A 1 241 ? 28.348 2.443 -23.814 1.00 42.28 241 ASP A N 1
ATOM 1733 C CA . ASP A 1 241 ? 28.300 1.956 -25.204 1.00 42.28 241 ASP A CA 1
ATOM 1734 C C . ASP A 1 241 ? 27.016 2.365 -25.943 1.00 42.28 241 ASP A C 1
ATOM 1736 O O . ASP A 1 241 ? 26.155 1.553 -26.274 1.00 42.28 241 ASP A O 1
ATOM 1740 N N . GLY A 1 242 ? 26.908 3.669 -26.219 1.00 40.16 242 GLY A N 1
ATOM 1741 C CA . GLY A 1 242 ? 26.470 4.217 -27.514 1.00 40.16 242 GLY A CA 1
ATOM 1742 C C . GLY A 1 242 ? 25.120 3.826 -28.136 1.00 40.16 242 GLY A C 1
ATOM 1743 O O . GLY A 1 242 ? 24.869 4.241 -29.268 1.00 40.16 242 GLY A O 1
ATOM 1744 N N . GLY A 1 243 ? 24.231 3.087 -27.470 1.00 38.12 243 GLY A N 1
ATOM 1745 C CA . GLY A 1 243 ? 22.902 2.834 -28.027 1.00 38.12 243 GLY A CA 1
ATOM 1746 C C . GLY A 1 243 ? 22.154 1.634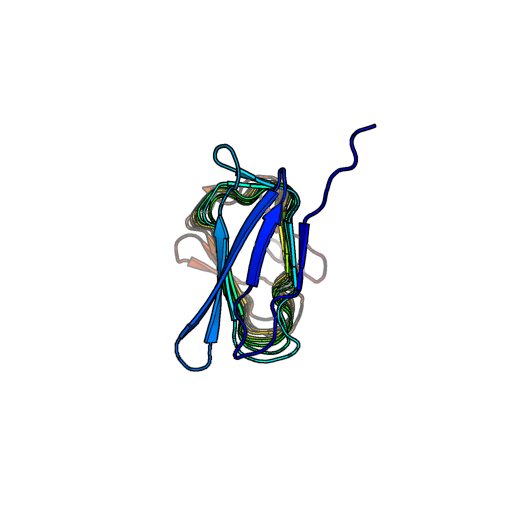 -27.476 1.00 38.12 243 GLY A C 1
ATOM 1747 O O . GLY A 1 243 ? 21.855 0.741 -28.248 1.00 38.12 243 GLY A O 1
ATOM 1748 N N . TYR A 1 244 ? 21.815 1.635 -26.190 1.00 39.62 244 TYR A N 1
ATOM 1749 C CA . TYR A 1 244 ? 20.631 1.002 -25.583 1.00 39.62 244 TYR A 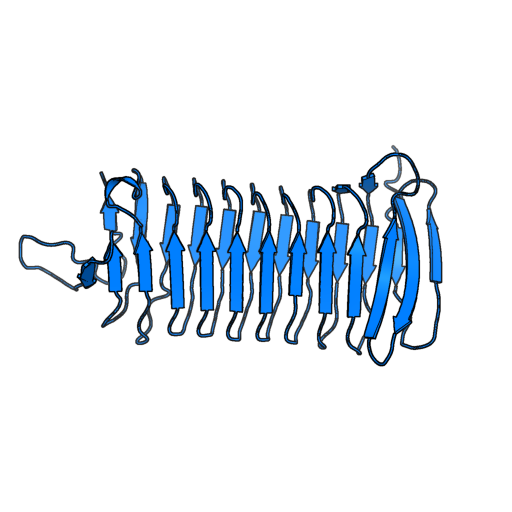CA 1
ATOM 1750 C C . TYR A 1 244 ? 20.478 1.605 -24.171 1.00 39.62 244 TYR A C 1
ATOM 1752 O O . TYR A 1 244 ? 21.405 2.249 -23.694 1.00 39.62 244 TYR A O 1
ATOM 1760 N N . PHE A 1 245 ? 19.309 1.510 -23.533 1.00 44.94 245 PHE A N 1
ATOM 1761 C CA . PHE A 1 245 ? 19.069 2.130 -22.221 1.00 44.94 245 PHE A CA 1
ATOM 1762 C C . PHE A 1 245 ? 19.968 1.498 -21.150 1.00 44.94 245 PHE A C 1
ATOM 1764 O O . PHE A 1 245 ? 19.897 0.296 -20.910 1.00 44.94 245 PHE A O 1
ATOM 1771 N N . ILE A 1 246 ? 20.822 2.315 -20.541 1.00 41.94 246 ILE A N 1
ATOM 1772 C CA . ILE A 1 246 ? 21.807 1.930 -19.535 1.00 41.94 246 ILE A CA 1
ATOM 1773 C C . ILE A 1 246 ? 21.709 2.995 -18.429 1.00 41.94 246 ILE A C 1
ATOM 1775 O O . ILE A 1 246 ? 21.984 4.161 -18.705 1.00 41.94 246 ILE A O 1
ATOM 1779 N N . SER A 1 247 ? 21.271 2.625 -17.222 1.00 42.22 247 SER A N 1
ATOM 1780 C CA . SER A 1 247 ? 21.310 3.482 -16.029 1.00 42.22 247 SER A CA 1
ATOM 1781 C C . SER A 1 247 ? 22.413 2.987 -15.095 1.00 42.22 247 SER A C 1
ATOM 1783 O O . SER A 1 247 ? 22.359 1.856 -14.621 1.00 42.22 247 SER A O 1
ATOM 1785 N N . SER A 1 248 ? 23.411 3.823 -14.821 1.00 39.62 248 SER A N 1
ATOM 1786 C CA . SER A 1 248 ? 24.347 3.642 -13.710 1.00 39.62 248 SER A CA 1
ATOM 1787 C C . SER A 1 248 ? 23.818 4.301 -12.426 1.00 39.62 248 SER A C 1
ATOM 1789 O O . SER A 1 248 ? 22.754 4.913 -12.419 1.00 39.62 248 SER A O 1
ATOM 1791 N N . HIS A 1 249 ? 24.525 4.136 -11.307 1.00 38.31 249 HIS A N 1
ATOM 1792 C CA . HIS A 1 249 ? 24.160 4.671 -9.989 1.00 38.31 249 HIS A CA 1
ATOM 1793 C C . HIS A 1 249 ? 23.717 6.150 -10.053 1.00 38.31 249 HIS A C 1
ATOM 1795 O O . HIS A 1 249 ? 24.529 7.039 -10.308 1.00 38.31 249 HIS A O 1
ATOM 1801 N N . GLY A 1 250 ? 22.436 6.423 -9.786 1.00 42.53 250 GLY A N 1
ATOM 1802 C CA . GLY A 1 250 ? 21.866 7.777 -9.849 1.00 42.53 250 GLY A CA 1
ATOM 1803 C C . GLY A 1 250 ? 21.335 8.212 -11.222 1.00 42.53 250 GLY A C 1
ATOM 1804 O O . GLY A 1 250 ? 20.807 9.319 -11.331 1.00 42.53 250 GLY A O 1
ATOM 1805 N N . ASP A 1 251 ? 21.409 7.357 -12.239 1.00 47.41 251 ASP A N 1
ATOM 1806 C CA . ASP A 1 251 ? 20.777 7.587 -13.534 1.00 47.41 251 ASP A CA 1
ATOM 1807 C C . ASP A 1 251 ? 19.307 7.176 -13.480 1.00 47.41 251 ASP A C 1
ATOM 1809 O O . ASP A 1 251 ? 18.950 6.094 -13.010 1.00 47.41 251 ASP A O 1
ATOM 1813 N N . SER A 1 252 ? 18.443 8.046 -13.995 1.00 53.75 252 SER A N 1
ATOM 1814 C CA . SER A 1 252 ? 17.037 7.742 -14.201 1.00 53.75 252 SER A CA 1
ATOM 1815 C C . SER A 1 252 ? 16.771 7.381 -15.658 1.00 53.75 252 SER A C 1
ATOM 1817 O O . SER A 1 252 ? 17.150 8.109 -16.579 1.00 53.75 252 SER A O 1
ATOM 1819 N N . ILE A 1 253 ? 16.048 6.286 -15.901 1.00 56.75 253 ILE A N 1
ATOM 1820 C CA . ILE A 1 253 ? 15.489 6.046 -17.234 1.00 56.75 253 ILE A CA 1
ATOM 1821 C C . ILE A 1 253 ? 14.285 6.969 -17.405 1.00 56.75 253 ILE A C 1
ATOM 1823 O O . ILE A 1 253 ? 13.204 6.687 -16.892 1.00 56.75 253 ILE A O 1
ATOM 1827 N N . THR A 1 254 ? 14.479 8.081 -18.117 1.00 53.62 254 THR A N 1
ATOM 1828 C CA . THR A 1 254 ? 13.383 8.980 -18.494 1.00 53.62 254 THR A CA 1
ATOM 1829 C C . THR A 1 254 ? 12.858 8.611 -19.875 1.00 53.62 254 THR A C 1
ATOM 1831 O O . THR A 1 254 ? 13.587 8.663 -20.866 1.00 53.62 254 THR A O 1
ATOM 1834 N N . PHE A 1 255 ? 11.571 8.281 -19.952 1.00 50.38 255 PHE A N 1
ATOM 1835 C CA . PHE A 1 255 ? 10.878 8.041 -21.217 1.00 50.38 255 PHE A CA 1
ATOM 1836 C C . PHE A 1 255 ? 10.244 9.356 -21.704 1.00 50.38 255 PHE A C 1
ATOM 1838 O O . PHE A 1 255 ? 9.527 10.016 -20.944 1.00 50.38 255 PHE A O 1
ATOM 1845 N N . GLY A 1 256 ? 10.586 9.768 -22.932 1.00 42.91 256 GLY A N 1
ATOM 1846 C CA . GLY A 1 256 ? 10.142 11.016 -23.577 1.00 42.91 256 GLY A CA 1
ATOM 1847 C C . GLY A 1 256 ? 8.767 10.925 -24.222 1.00 42.91 256 GLY A C 1
ATOM 1848 O O . GLY A 1 256 ? 8.459 9.858 -24.798 1.00 42.91 256 GLY A O 1
#

Solvent-accessible surface area (backbone atoms only — not comparable to full-atom values): 11753 Å² total; per-residue (Å²): 140,77,82,80,76,58,44,76,43,74,46,63,52,95,92,54,72,52,79,52,73,52,104,70,16,29,36,36,44,44,47,82,59,86,80,34,43,33,38,38,35,31,40,60,59,82,66,40,27,34,36,36,34,41,32,51,29,86,58,64,29,36,36,39,37,36,62,26,28,33,33,45,33,36,41,36,44,26,61,31,39,30,34,41,36,34,74,24,48,34,31,42,34,39,38,34,36,36,26,29,52,23,36,42,40,38,36,36,38,30,55,24,42,37,34,40,30,41,27,46,29,37,36,39,32,26,32,33,31,52,24,37,44,33,38,38,32,37,48,31,42,38,36,31,57,26,39,34,37,44,22,36,40,34,45,30,42,29,50,28,38,40,38,29,59,27,44,36,28,56,24,40,39,36,43,31,38,49,46,28,37,37,40,34,71,36,42,36,26,40,24,42,36,34,53,45,54,50,77,41,50,35,38,41,39,32,62,38,74,86,28,58,24,53,62,22,27,44,26,31,66,25,70,71,16,36,39,29,46,59,85,44,81,39,63,55,35,68,76,90,73,93,79,70,79,54,38,42,94,84,33,58,55,66,42,125

Radius of gyration: 20.37 Å; Cα contacts (8 Å, |Δi|>4): 853; chains: 1; bounding box: 54×45×56 Å

Mean predicted aligned error: 7.38 Å

Secondary structure (DSSP, 8-state):
------EEEEPPPTT---EEE-SSS-EEEEEEETTEEEEEEE-SSSSEEESEEEE--SSS-EEEEE-SEEES-EEE--SS-EEEEE-S-EES-EEEEEESS-EEEES-EES-EEEEEESS-EEEES-EES-EEEEEES--EEEE-S-EES-EEEEEESS-EEEESS-EES-EEEEEESS-EEEESS-EES-EEE--SSSS--EEEES-GGGB-TT-EEE---TT-EEEETTEEEE-B-S--SSS-B--TT--EE--

Foldseek 3Di:
DDPPPQAEDEDDPPPDWDFDDDPFAWTWTWDDDPQEIEIETAGNDDFEGERYEYEYDQDTEYEYEDRGEYENYEYHAYQEEYEYEYPYAEEAYEEENDHYAYEYEYEHYECYEYELEHYAYEYEYEEAYCYEYEDYAEAYEYEHLYEYYNYEYEDEHYAYEYEYNEEYECYEYHDAHAAYEYEDAAAYELYEYAPHADAHEYEYEDLAPRSDYFNYWYANDHPHYWYAHNNDTDDAADDDPDDDHHDDHPHIDGDD

Nearest PDB structures (foldseek):
  3p4g-assembly4_D  TM=5.114E-01  e=6.256E-03  Marinomonas primoryensis
  4hi0-assembly1_D  TM=2.319E-01  e=3.282E+00  Helicobacter pylori 26695
  8hc1-assembly1_G  TM=2.256E-01  e=4.270E+00  Helicobacter pylori 26695

Sequence (256 aa):
MASSDTLSIFVPGIGSSITQTTTSGAKVTTVKAGDVLNTRVFPNRGRSIEDVKLKEPSSGDTRTTFSGDSKNITYTGNADKNTVTFTGDAKNLTVKTGAGNDRLIANDISKSTISLGSGDNTAVTGDLKNSTITSGSGADDITILGKADAAKISTGDGADTLIFGAKVSNSTILLGKGADVVDFSAKIQNTWIDLGNDSDIDKVFFNSKGDIGHGTQIFGAGDGDLLIIGGEEYAFKSSDDGGYFISSHGDSITFG